Protein AF-A0A538IUD6-F1 (afdb_monomer)

Foldseek 3Di:
DDDDDDDPPDVPPPPCCVDPVVVCCCCCCVQLVVLLVVLVVVLVVCVVVVVDDPVCSVVSSCVSSLVSVLCCLQVVLVVVCVVPDPDDPDDVVVVVVLVCLLVVLLVVLLCCLQELPVPLVVSVVSLLVQCQPVQSNRNNSSLNSNLVSLVVCCVVCHRVRVPDDPVVSVVVSSVSSVVSSVCSVVSSVVNVVVVVVVVVVVVVVVVVVVVVVVLVVVLVVLLVVLCVQLVVCVVVVNNVRNVVSVVVNVVVNVVSVLVVPVVPDDPDPDDVPNPDDPDDDDDPPPDDDDDD

Mean predicted aligned error: 13.15 Å

Structure (mmCIF, N/CA/C/O backbone):
data_AF-A0A538IUD6-F1
#
_entry.id   AF-A0A538IUD6-F1
#
loop_
_atom_site.group_PDB
_atom_site.id
_atom_site.type_symbol
_atom_site.label_atom_id
_atom_site.label_alt_id
_atom_site.label_comp_id
_atom_site.label_asym_id
_atom_site.label_entity_id
_atom_site.label_seq_id
_atom_site.pdbx_PDB_ins_code
_atom_site.Cartn_x
_atom_site.Cartn_y
_atom_site.Cartn_z
_atom_site.occupancy
_atom_site.B_iso_or_equiv
_a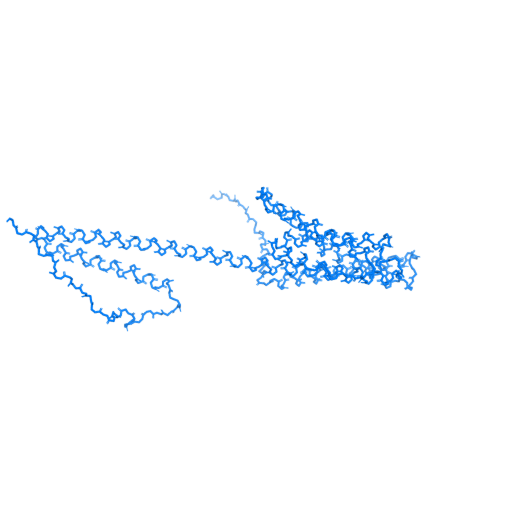tom_site.auth_seq_id
_atom_site.auth_comp_id
_atom_site.auth_asym_id
_atom_site.auth_atom_id
_atom_site.pdbx_PDB_model_num
ATOM 1 N N . MET A 1 1 ? 21.434 -11.711 50.146 1.00 39.66 1 MET A N 1
ATOM 2 C CA . MET A 1 1 ? 21.549 -12.764 49.111 1.00 39.66 1 MET A CA 1
ATOM 3 C C . MET A 1 1 ? 20.675 -12.310 47.949 1.00 39.66 1 MET A C 1
ATOM 5 O O . MET A 1 1 ? 19.471 -12.278 48.128 1.00 39.66 1 MET A O 1
ATOM 9 N N . ALA A 1 2 ? 21.188 -11.631 46.913 1.00 34.50 2 ALA A N 1
ATOM 10 C CA . ALA A 1 2 ? 22.027 -12.160 45.817 1.00 34.50 2 ALA A CA 1
ATOM 11 C C . ALA A 1 2 ? 21.378 -13.420 45.200 1.00 34.50 2 ALA A C 1
ATOM 13 O O . ALA A 1 2 ? 21.121 -14.355 45.945 1.00 34.50 2 ALA A O 1
ATOM 14 N N . ALA A 1 3 ? 21.069 -13.532 43.907 1.00 38.81 3 ALA A N 1
ATOM 15 C CA . ALA A 1 3 ? 21.605 -12.877 42.716 1.00 38.81 3 ALA A CA 1
ATOM 16 C C . ALA A 1 3 ? 20.537 -12.922 41.585 1.00 38.81 3 ALA A C 1
ATOM 18 O O . ALA A 1 3 ? 19.716 -13.831 41.560 1.00 38.81 3 ALA A O 1
ATOM 19 N N . VAL A 1 4 ? 20.377 -11.852 40.798 1.00 36.72 4 VAL A N 1
ATOM 20 C CA . VAL A 1 4 ? 20.938 -11.662 39.438 1.00 36.72 4 VAL A CA 1
ATOM 21 C C . VAL A 1 4 ? 20.194 -12.443 38.348 1.00 36.72 4 VAL A C 1
ATOM 23 O O . VAL A 1 4 ? 20.161 -13.666 38.327 1.00 36.72 4 VAL A O 1
ATOM 26 N N . GLY A 1 5 ? 19.665 -11.683 37.392 1.00 34.41 5 GLY A N 1
ATOM 27 C CA . GLY A 1 5 ? 19.079 -12.160 36.145 1.00 34.41 5 GLY A CA 1
ATOM 28 C C . GLY A 1 5 ? 18.961 -11.005 35.159 1.00 34.41 5 GLY A C 1
ATOM 29 O O . GLY A 1 5 ? 17.866 -10.624 34.764 1.00 34.41 5 GLY A O 1
ATOM 30 N N . ASP A 1 6 ? 20.117 -10.414 34.873 1.00 42.66 6 ASP A N 1
ATOM 31 C CA . ASP A 1 6 ? 20.408 -9.396 33.873 1.00 42.66 6 ASP A CA 1
ATOM 32 C C . ASP A 1 6 ? 19.543 -9.522 32.601 1.00 42.66 6 ASP A C 1
ATOM 34 O O . ASP A 1 6 ? 19.594 -10.516 31.872 1.00 42.66 6 ASP A O 1
ATOM 38 N N . ARG A 1 7 ? 18.746 -8.490 32.317 1.00 41.12 7 ARG A N 1
ATOM 39 C CA . ARG A 1 7 ? 18.303 -8.187 30.956 1.00 41.12 7 ARG A CA 1
ATOM 40 C C . ARG A 1 7 ? 18.780 -6.789 30.640 1.00 41.12 7 ARG A C 1
ATOM 42 O O . ARG A 1 7 ? 18.015 -5.831 30.725 1.00 41.12 7 ARG A O 1
ATOM 49 N N . ALA A 1 8 ? 20.066 -6.726 30.304 1.00 42.72 8 ALA A N 1
ATOM 50 C CA . ALA A 1 8 ? 20.685 -5.744 29.437 1.00 42.72 8 ALA A CA 1
ATOM 51 C C . ALA A 1 8 ? 19.627 -4.941 28.678 1.00 42.72 8 ALA A C 1
ATOM 53 O O . ALA A 1 8 ? 18.932 -5.463 27.796 1.00 42.72 8 ALA A O 1
ATOM 54 N N . GLY A 1 9 ? 19.507 -3.672 29.067 1.00 40.16 9 GLY A N 1
ATOM 55 C CA . GLY A 1 9 ? 18.797 -2.671 28.304 1.00 40.16 9 GLY A CA 1
ATOM 56 C C . GLY A 1 9 ? 19.383 -2.671 26.905 1.00 40.16 9 GLY A C 1
ATOM 57 O O . GLY A 1 9 ? 20.427 -2.076 26.648 1.00 40.16 9 GLY A O 1
ATOM 58 N N . ARG A 1 10 ? 18.703 -3.355 25.983 1.00 40.62 10 ARG A N 1
ATOM 59 C CA . ARG A 1 10 ? 18.773 -2.962 24.586 1.00 40.62 10 ARG A CA 1
ATOM 60 C C . ARG A 1 10 ? 18.424 -1.478 24.609 1.00 40.62 10 ARG A C 1
ATOM 62 O O . ARG A 1 10 ? 17.380 -1.158 25.183 1.00 40.62 10 ARG A O 1
ATOM 69 N N . PRO A 1 11 ? 19.238 -0.573 24.043 1.00 31.61 11 PRO A N 1
ATOM 70 C CA . PRO A 1 11 ? 18.688 0.703 23.645 1.00 31.61 11 PRO A CA 1
ATOM 71 C C . PRO A 1 11 ? 17.566 0.331 22.681 1.00 31.61 11 PRO A C 1
ATOM 73 O O . PRO A 1 11 ? 17.808 -0.080 21.544 1.00 31.61 11 PRO A O 1
ATOM 76 N N . ALA A 1 12 ? 16.333 0.328 23.188 1.00 41.44 12 ALA A N 1
ATOM 77 C CA . ALA A 1 12 ? 15.161 0.377 22.360 1.00 41.44 12 ALA A CA 1
ATOM 78 C C . ALA A 1 12 ? 15.362 1.686 21.621 1.00 41.44 12 ALA A C 1
ATOM 80 O O . ALA A 1 12 ? 15.202 2.769 22.178 1.00 41.44 12 ALA A O 1
ATOM 81 N N . PHE A 1 13 ? 15.884 1.577 20.404 1.00 33.56 13 PHE A N 1
ATOM 82 C CA . PHE A 1 13 ? 15.864 2.654 19.449 1.00 33.56 13 PHE A CA 1
ATOM 83 C C . PHE A 1 13 ? 14.377 2.827 19.149 1.00 33.56 13 PHE A C 1
ATOM 85 O O . PHE A 1 13 ? 13.837 2.258 18.202 1.00 33.56 13 PHE A O 1
ATOM 92 N N . GLU A 1 14 ? 13.687 3.503 20.068 1.00 34.19 14 GLU A N 1
ATOM 93 C CA . GLU A 1 14 ? 12.359 4.044 19.889 1.00 34.19 14 GLU A CA 1
ATOM 94 C C . GLU A 1 14 ? 12.541 5.137 18.850 1.00 34.19 14 GLU A C 1
ATOM 96 O O . GLU A 1 14 ? 12.613 6.329 19.148 1.00 34.19 14 GLU A O 1
ATOM 101 N N . ILE A 1 15 ? 12.668 4.714 17.591 1.00 39.06 15 ILE A N 1
ATOM 102 C CA . ILE A 1 15 ? 12.326 5.588 16.492 1.00 39.06 15 ILE A CA 1
ATOM 103 C C . ILE A 1 15 ? 10.832 5.785 16.660 1.00 39.06 15 ILE A C 1
ATOM 105 O O . ILE A 1 15 ? 10.018 4.992 16.182 1.00 39.06 15 ILE A O 1
ATOM 109 N N . ARG A 1 16 ? 10.480 6.828 17.405 1.00 38.69 16 ARG A N 1
ATOM 110 C CA . ARG A 1 16 ? 9.188 7.481 17.320 1.00 38.69 16 ARG A CA 1
ATOM 111 C C . ARG A 1 16 ? 9.071 8.013 15.897 1.00 38.69 16 ARG A C 1
ATOM 113 O O . ARG A 1 16 ? 9.318 9.181 15.614 1.00 38.69 16 ARG A O 1
ATOM 120 N N . LEU A 1 17 ? 8.775 7.091 14.980 1.00 41.34 17 LEU A N 1
ATOM 121 C CA . LEU A 1 17 ? 8.349 7.307 13.603 1.00 41.34 17 LEU A CA 1
ATOM 122 C C . LEU A 1 17 ? 6.936 7.899 13.644 1.00 41.34 17 LEU A C 1
ATOM 124 O O . LEU A 1 17 ? 6.024 7.395 12.996 1.00 41.34 17 LEU A O 1
ATOM 128 N N . ASP A 1 18 ? 6.745 8.962 14.426 1.00 44.34 18 ASP A N 1
ATOM 129 C CA . ASP A 1 18 ? 5.440 9.582 14.659 1.00 44.34 18 ASP A CA 1
ATOM 130 C C . ASP A 1 18 ? 4.929 10.260 13.372 1.00 44.34 18 ASP A C 1
ATOM 132 O O . ASP A 1 18 ? 3.800 10.742 13.310 1.00 44.34 18 ASP A O 1
ATOM 136 N N . ARG A 1 19 ? 5.739 10.275 12.303 1.00 55.16 19 ARG A N 1
ATOM 137 C CA . ARG A 1 19 ? 5.332 10.657 10.956 1.00 55.16 19 ARG A CA 1
ATOM 138 C C . ARG A 1 19 ? 5.933 9.711 9.926 1.00 55.16 19 ARG A C 1
ATOM 140 O O . ARG A 1 19 ? 7.150 9.613 9.786 1.00 55.16 19 ARG A O 1
ATOM 147 N N . LEU A 1 20 ? 5.064 9.125 9.102 1.00 54.50 20 LEU A N 1
ATOM 148 C CA . LEU A 1 20 ? 5.389 8.456 7.835 1.00 54.50 20 LEU A CA 1
ATOM 149 C C . LEU A 1 20 ? 6.439 9.238 7.013 1.00 54.50 20 LEU A C 1
ATOM 151 O O . LEU A 1 20 ? 7.287 8.648 6.352 1.00 54.50 20 LEU A O 1
ATOM 155 N N . ARG A 1 21 ? 6.430 10.573 7.123 1.00 55.22 21 ARG A N 1
ATOM 156 C CA . ARG A 1 21 ? 7.396 11.495 6.515 1.00 55.22 21 ARG A CA 1
ATOM 157 C C . ARG A 1 21 ? 8.847 11.265 6.942 1.00 55.22 21 ARG A C 1
ATOM 159 O O . ARG A 1 21 ? 9.709 11.363 6.079 1.00 55.22 21 ARG A O 1
ATOM 166 N N . ASP A 1 22 ? 9.124 10.947 8.203 1.00 55.25 22 ASP A N 1
ATOM 167 C CA . ASP A 1 22 ? 10.498 10.757 8.692 1.00 55.25 22 ASP A CA 1
ATOM 168 C C . ASP A 1 22 ? 11.019 9.364 8.326 1.00 55.25 22 ASP A C 1
ATOM 170 O O . ASP A 1 22 ? 12.181 9.214 7.956 1.00 55.25 22 ASP A O 1
ATOM 174 N N . ALA A 1 23 ? 10.133 8.360 8.305 1.00 57.38 23 ALA A N 1
ATOM 175 C CA . ALA A 1 23 ? 10.433 7.037 7.754 1.00 57.38 23 ALA A CA 1
ATOM 176 C C . ALA A 1 23 ? 10.782 7.128 6.260 1.00 57.38 23 ALA A C 1
ATOM 178 O O . ALA A 1 23 ? 11.784 6.579 5.805 1.00 57.38 23 ALA A O 1
ATOM 179 N N . ILE A 1 24 ? 9.962 7.864 5.504 1.00 59.88 24 ILE A N 1
ATOM 180 C CA . ILE A 1 24 ? 10.183 8.136 4.085 1.00 59.88 24 ILE A CA 1
ATOM 181 C C . ILE A 1 24 ? 11.460 8.958 3.909 1.00 59.88 24 ILE A C 1
ATOM 183 O O . ILE A 1 24 ? 12.283 8.597 3.084 1.00 59.88 24 ILE A O 1
ATOM 187 N N . ALA A 1 25 ? 11.691 10.011 4.692 1.00 60.47 25 ALA A N 1
ATOM 188 C CA . ALA A 1 25 ? 12.904 10.813 4.583 1.00 60.47 25 ALA A CA 1
ATOM 189 C C . ALA A 1 25 ? 14.157 9.974 4.856 1.00 60.47 25 ALA A C 1
ATOM 191 O O . ALA A 1 25 ? 15.101 10.047 4.084 1.00 60.47 25 ALA A O 1
ATOM 192 N N . LEU A 1 26 ? 14.161 9.124 5.883 1.00 61.81 26 LEU A N 1
ATOM 193 C CA . LEU A 1 26 ? 15.322 8.302 6.222 1.00 61.81 26 LEU A CA 1
ATOM 194 C C . LEU A 1 26 ? 15.595 7.218 5.167 1.00 61.81 26 LEU A C 1
ATOM 196 O O . LEU A 1 26 ? 16.746 7.003 4.792 1.00 61.81 26 LEU A O 1
ATOM 200 N N . VAL A 1 27 ? 14.546 6.572 4.647 1.00 64.75 27 VAL A N 1
ATOM 201 C CA . VAL A 1 27 ? 14.677 5.563 3.585 1.00 64.75 27 VAL A CA 1
ATOM 202 C C . VAL A 1 27 ? 15.060 6.216 2.262 1.00 64.75 27 VAL A C 1
ATOM 204 O O . VAL A 1 27 ? 15.992 5.758 1.616 1.00 64.75 27 VAL A O 1
ATOM 207 N N . PHE A 1 28 ? 14.405 7.303 1.858 1.00 67.00 28 PHE A N 1
ATOM 208 C CA . PHE A 1 28 ? 14.706 7.961 0.590 1.00 67.00 28 PHE A CA 1
ATOM 209 C C . PHE A 1 28 ? 16.039 8.721 0.646 1.00 67.00 28 PHE A C 1
ATOM 211 O O . PHE A 1 28 ? 16.871 8.49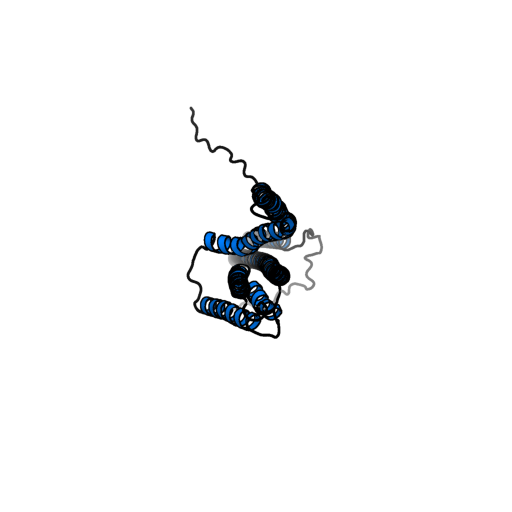0 -0.217 1.00 67.00 28 PHE A O 1
ATOM 218 N N . LEU A 1 29 ? 16.333 9.555 1.649 1.00 66.88 29 LEU A N 1
ATOM 219 C CA . LEU A 1 29 ? 17.639 10.237 1.724 1.00 66.88 29 LEU A CA 1
ATOM 220 C C . LEU A 1 29 ? 18.787 9.269 2.021 1.00 66.88 29 LEU A C 1
ATOM 222 O O . LEU A 1 29 ? 19.841 9.375 1.397 1.00 66.88 29 LEU A O 1
ATOM 226 N N . GLY A 1 30 ? 18.593 8.319 2.939 1.00 68.69 30 GLY A N 1
ATOM 227 C CA . GLY A 1 30 ? 19.627 7.352 3.303 1.00 68.69 30 GLY A CA 1
ATOM 228 C C . GLY A 1 30 ? 19.920 6.363 2.177 1.00 68.69 30 GLY A C 1
ATOM 229 O O . GLY A 1 30 ? 21.079 6.185 1.806 1.00 68.69 30 GLY A O 1
ATOM 230 N N . ALA A 1 31 ? 18.885 5.756 1.587 1.00 70.81 31 ALA A N 1
ATOM 231 C CA . ALA A 1 31 ? 19.075 4.771 0.527 1.00 70.81 31 ALA A CA 1
ATOM 232 C C . ALA A 1 31 ? 19.465 5.433 -0.802 1.00 70.81 31 ALA A C 1
ATOM 234 O O . ALA A 1 31 ? 20.436 4.992 -1.411 1.00 70.81 31 ALA A O 1
ATOM 235 N N . LEU A 1 32 ? 18.805 6.522 -1.233 1.00 77.00 32 LEU A N 1
ATOM 236 C CA . LEU A 1 32 ? 19.199 7.211 -2.474 1.00 77.00 32 LEU A CA 1
ATOM 237 C C . LEU A 1 32 ? 20.600 7.821 -2.353 1.00 77.00 32 LEU A C 1
ATOM 239 O O . LEU A 1 32 ? 21.371 7.753 -3.310 1.00 77.00 32 LEU A O 1
ATOM 243 N N . GLY A 1 33 ? 20.951 8.367 -1.183 1.00 78.19 33 GLY A N 1
ATOM 244 C CA . GLY A 1 33 ? 22.290 8.889 -0.908 1.00 78.19 33 GLY A CA 1
ATOM 245 C C . GLY A 1 33 ? 23.361 7.797 -0.958 1.00 78.19 33 GLY A C 1
ATOM 246 O O . GLY A 1 33 ? 24.373 7.958 -1.639 1.00 78.19 33 GLY A O 1
ATOM 247 N N . ALA A 1 34 ? 23.117 6.647 -0.321 1.00 79.38 34 ALA A N 1
ATOM 248 C CA . ALA A 1 34 ? 24.023 5.500 -0.394 1.00 79.38 34 ALA A CA 1
ATOM 249 C C . ALA A 1 34 ? 24.188 4.976 -1.833 1.00 79.38 34 ALA A C 1
ATOM 251 O O . ALA A 1 34 ? 25.302 4.660 -2.251 1.00 79.38 34 ALA A O 1
ATOM 252 N N . MET A 1 35 ? 23.110 4.949 -2.622 1.00 84.69 35 MET A N 1
ATOM 253 C CA . MET A 1 35 ? 23.156 4.551 -4.035 1.00 84.69 35 MET A CA 1
ATOM 254 C C . MET A 1 35 ? 23.910 5.558 -4.901 1.00 84.69 35 MET A C 1
ATOM 256 O O . MET A 1 35 ? 24.631 5.154 -5.808 1.00 84.69 35 MET A O 1
ATOM 260 N N . MET A 1 36 ? 23.802 6.864 -4.627 1.00 84.69 36 MET A N 1
ATOM 261 C CA . MET A 1 36 ? 24.617 7.873 -5.316 1.00 84.69 36 MET A CA 1
ATOM 262 C C . MET A 1 36 ? 26.107 7.628 -5.083 1.00 84.69 36 MET A C 1
ATOM 264 O O . MET A 1 36 ? 26.899 7.716 -6.023 1.00 84.69 36 MET A O 1
ATOM 268 N N . ILE A 1 37 ? 26.487 7.294 -3.848 1.00 85.31 37 ILE A N 1
ATOM 269 C CA . ILE A 1 37 ? 27.871 6.955 -3.501 1.00 85.31 37 ILE A CA 1
ATOM 270 C C . ILE A 1 37 ? 28.292 5.671 -4.229 1.00 85.31 37 ILE A C 1
ATOM 272 O O . ILE A 1 37 ? 29.318 5.677 -4.909 1.00 85.31 37 ILE A O 1
ATOM 276 N N . SER A 1 38 ? 27.479 4.610 -4.167 1.00 86.88 38 SER A N 1
ATOM 277 C CA . SER A 1 38 ? 27.730 3.329 -4.848 1.00 86.88 38 SER A CA 1
ATOM 278 C C . SER A 1 38 ? 27.939 3.503 -6.356 1.00 86.88 38 SER A C 1
ATOM 280 O O . SER A 1 38 ? 28.973 3.104 -6.895 1.00 86.88 38 SER A O 1
ATOM 282 N N . ALA A 1 39 ? 27.008 4.180 -7.035 1.00 87.88 39 ALA A N 1
ATOM 283 C CA . ALA A 1 39 ? 27.074 4.424 -8.473 1.00 87.88 39 ALA A CA 1
ATOM 284 C C . ALA A 1 39 ? 28.283 5.289 -8.861 1.00 87.88 39 ALA A C 1
ATOM 286 O O . ALA A 1 39 ? 28.912 5.046 -9.895 1.00 87.88 39 ALA A O 1
ATOM 287 N N . SER A 1 40 ? 28.645 6.270 -8.025 1.00 88.31 40 SER A N 1
ATOM 288 C CA . SER A 1 40 ? 29.830 7.110 -8.240 1.00 88.31 40 SER A CA 1
ATOM 289 C C . SER A 1 40 ? 31.111 6.296 -8.135 1.00 88.31 40 SER A C 1
ATOM 291 O O . SER A 1 40 ? 31.946 6.375 -9.034 1.00 88.31 40 SER A O 1
ATOM 293 N N . ILE A 1 41 ? 31.242 5.466 -7.096 1.00 90.56 41 ILE A N 1
ATOM 294 C CA . ILE A 1 41 ? 32.395 4.576 -6.921 1.00 90.56 41 ILE A CA 1
ATOM 295 C C . ILE A 1 41 ? 32.473 3.591 -8.092 1.00 90.56 41 ILE A C 1
ATOM 297 O O . ILE A 1 41 ? 33.489 3.559 -8.779 1.00 90.56 41 ILE A O 1
ATOM 301 N N . GLY A 1 42 ? 31.392 2.861 -8.384 1.00 85.94 42 GLY A N 1
ATOM 302 C CA . GLY A 1 42 ? 31.366 1.850 -9.446 1.00 85.94 42 GLY A CA 1
ATOM 303 C C . GLY A 1 42 ? 31.708 2.417 -10.825 1.00 85.94 42 GLY A C 1
ATOM 304 O O . GLY A 1 42 ? 32.558 1.872 -11.533 1.00 85.94 42 GLY A O 1
ATOM 305 N N . THR A 1 43 ? 31.121 3.561 -11.188 1.00 89.00 43 THR A N 1
ATOM 306 C CA . THR A 1 43 ? 31.395 4.198 -12.487 1.00 89.00 43 THR A CA 1
ATOM 307 C C . THR A 1 43 ? 32.808 4.777 -12.552 1.00 89.00 43 THR A C 1
ATOM 309 O O . THR A 1 43 ? 33.482 4.628 -13.572 1.00 89.00 43 THR A O 1
ATOM 312 N N . THR A 1 44 ? 33.299 5.380 -11.462 1.00 90.31 44 THR A N 1
ATOM 313 C CA . THR A 1 44 ? 34.685 5.880 -11.379 1.00 90.31 44 THR A CA 1
ATOM 314 C C . THR A 1 44 ? 35.688 4.743 -11.508 1.00 90.31 44 THR A C 1
ATOM 316 O O . THR A 1 44 ? 36.649 4.872 -12.262 1.00 90.31 44 THR A O 1
ATOM 319 N N . THR A 1 45 ? 35.455 3.605 -10.851 1.00 91.25 45 THR A N 1
ATOM 320 C CA . THR A 1 45 ? 36.314 2.422 -10.975 1.00 91.25 45 THR A CA 1
ATOM 321 C C . THR A 1 45 ? 36.358 1.910 -12.414 1.00 91.25 45 THR A C 1
ATOM 323 O O . THR A 1 45 ? 37.448 1.668 -12.929 1.00 91.25 45 THR A O 1
ATOM 326 N N . LEU A 1 46 ? 35.211 1.803 -13.098 1.00 88.38 46 LEU A N 1
ATOM 327 C CA . LEU A 1 46 ? 35.173 1.391 -14.509 1.00 88.38 46 LEU A CA 1
ATOM 328 C C . LEU A 1 46 ? 35.905 2.381 -15.427 1.00 88.38 46 LEU A C 1
ATOM 330 O O . LEU A 1 46 ? 36.542 1.968 -16.398 1.00 88.38 46 LEU A O 1
ATOM 334 N N . TRP A 1 47 ? 35.810 3.678 -15.137 1.00 91.88 47 TRP A N 1
ATOM 335 C CA . TRP A 1 47 ? 36.494 4.714 -15.907 1.00 91.88 47 TRP A CA 1
ATOM 336 C C . TRP A 1 47 ? 38.010 4.676 -15.702 1.00 91.88 47 TRP A C 1
ATOM 338 O O . TRP A 1 47 ? 38.753 4.660 -16.682 1.00 91.88 47 TRP A O 1
ATOM 348 N N . LEU A 1 48 ? 38.469 4.574 -14.451 1.00 92.19 48 LEU A N 1
ATOM 349 C CA . LEU A 1 48 ? 39.892 4.454 -14.112 1.00 92.19 48 LEU A CA 1
ATOM 350 C C . LEU A 1 48 ? 40.512 3.158 -14.650 1.00 92.19 48 LEU A C 1
ATOM 352 O O . LEU A 1 48 ? 41.667 3.158 -15.061 1.00 92.19 48 LEU A O 1
ATOM 356 N N . ALA A 1 49 ? 39.740 2.070 -14.705 1.00 91.31 49 ALA A N 1
ATOM 357 C CA . ALA A 1 49 ? 40.156 0.806 -15.312 1.00 91.31 49 ALA A CA 1
ATOM 358 C C . ALA A 1 49 ? 40.193 0.844 -16.855 1.00 91.31 49 ALA A C 1
ATOM 360 O O . ALA A 1 49 ? 40.528 -0.158 -17.485 1.00 91.31 49 ALA A O 1
ATOM 361 N N . GLY A 1 50 ? 39.809 1.962 -17.484 1.00 88.31 50 GLY A N 1
ATOM 362 C CA . GLY A 1 50 ? 39.755 2.106 -18.941 1.00 88.31 50 GLY A CA 1
ATOM 363 C C . GLY A 1 50 ? 38.629 1.314 -19.618 1.00 88.31 50 GLY A C 1
ATOM 364 O O . GLY A 1 50 ? 38.575 1.262 -20.845 1.00 88.31 50 GLY A O 1
ATOM 365 N N . ALA A 1 51 ? 37.713 0.718 -18.847 1.00 87.62 51 ALA A N 1
ATOM 366 C CA . ALA A 1 51 ? 36.612 -0.094 -19.366 1.00 87.62 51 ALA A CA 1
ATOM 367 C C . ALA A 1 51 ? 35.505 0.753 -20.020 1.00 87.62 51 ALA A C 1
ATOM 369 O O . ALA A 1 51 ? 34.790 0.269 -20.898 1.00 87.62 51 ALA A O 1
ATOM 370 N N . ILE A 1 52 ? 35.365 2.023 -19.617 1.00 87.12 52 ILE A N 1
ATOM 371 C CA . ILE A 1 52 ? 34.423 2.981 -20.212 1.00 87.12 52 ILE A CA 1
ATOM 372 C C . ILE A 1 52 ? 35.132 4.270 -20.625 1.00 87.12 52 ILE A C 1
ATOM 374 O O . ILE A 1 52 ? 36.016 4.775 -19.936 1.00 87.12 52 ILE A O 1
ATOM 378 N N . LYS A 1 53 ? 34.708 4.850 -21.752 1.00 86.81 53 LYS A N 1
ATOM 379 C CA . LYS A 1 53 ? 35.210 6.153 -22.209 1.00 86.81 53 LYS A CA 1
ATOM 380 C C . LYS A 1 53 ? 34.590 7.269 -21.365 1.00 86.81 53 LYS A C 1
ATOM 382 O O . LYS A 1 53 ? 33.423 7.176 -20.983 1.00 86.81 53 LYS A O 1
ATOM 387 N N . GLY A 1 54 ? 35.318 8.369 -21.153 1.00 81.69 54 GLY A N 1
ATOM 388 C CA . GLY A 1 54 ? 34.811 9.522 -20.389 1.00 81.69 54 GLY A CA 1
ATOM 389 C C . GLY A 1 54 ? 33.481 10.079 -20.926 1.00 81.69 54 GLY A C 1
ATOM 390 O O . GLY A 1 54 ? 32.604 10.439 -20.154 1.00 81.69 54 GLY A O 1
ATOM 391 N N . GLN A 1 55 ? 33.269 10.029 -22.246 1.00 81.38 55 GLN A N 1
ATOM 392 C CA . GLN A 1 55 ? 32.014 10.452 -22.891 1.00 81.38 55 GLN A CA 1
ATOM 393 C C . GLN A 1 55 ? 30.794 9.603 -22.483 1.00 81.38 55 GLN A C 1
ATOM 395 O O . GLN A 1 55 ? 29.669 10.088 -22.506 1.00 81.38 55 GLN A O 1
ATOM 400 N N . SER A 1 56 ? 31.006 8.343 -22.091 1.00 80.38 56 SER A N 1
ATOM 401 C CA . SER A 1 56 ? 29.953 7.439 -21.605 1.00 80.38 56 SER A CA 1
ATOM 402 C C . SER A 1 56 ? 29.793 7.447 -20.083 1.00 80.38 56 SER A C 1
ATOM 404 O O . SER A 1 56 ? 28.905 6.767 -19.577 1.00 80.38 56 SER A O 1
ATOM 406 N N . TYR A 1 57 ? 30.617 8.209 -19.354 1.00 85.00 57 TYR A N 1
ATOM 407 C CA . TYR A 1 57 ? 30.632 8.214 -17.891 1.00 85.00 57 TYR A CA 1
ATOM 408 C C . TYR A 1 57 ? 29.269 8.586 -17.301 1.00 85.00 57 TYR A C 1
ATOM 410 O O . TYR A 1 57 ? 28.713 7.833 -16.510 1.00 85.00 57 TYR A O 1
ATOM 418 N N . ALA A 1 58 ? 28.697 9.713 -17.734 1.00 83.62 58 ALA A N 1
ATOM 419 C CA . ALA A 1 58 ? 27.414 10.189 -17.221 1.00 83.62 58 ALA A CA 1
ATOM 420 C C . ALA A 1 58 ? 26.279 9.194 -17.507 1.00 83.62 58 ALA A C 1
ATOM 422 O O . ALA A 1 58 ? 25.485 8.891 -16.622 1.00 83.62 58 ALA A O 1
ATOM 423 N N . ALA A 1 59 ? 26.247 8.625 -18.717 1.00 80.56 59 ALA A N 1
ATOM 424 C CA . ALA A 1 59 ? 25.264 7.613 -19.079 1.00 80.56 59 ALA A CA 1
ATOM 425 C C . ALA A 1 59 ? 25.410 6.355 -18.209 1.00 80.56 59 ALA A C 1
ATOM 427 O O . ALA A 1 59 ? 24.418 5.889 -17.655 1.00 80.56 59 ALA A O 1
ATOM 428 N N . ALA A 1 60 ? 26.633 5.840 -18.039 1.00 82.69 60 ALA A N 1
ATOM 429 C CA . ALA A 1 60 ? 26.918 4.675 -17.202 1.00 82.69 60 ALA A CA 1
ATOM 430 C C . ALA A 1 60 ? 26.534 4.915 -15.733 1.00 82.69 60 ALA A C 1
ATOM 432 O O . ALA A 1 60 ? 25.852 4.081 -15.139 1.00 82.69 60 ALA A O 1
ATOM 433 N N . TRP A 1 61 ? 26.877 6.081 -15.185 1.00 87.94 61 TRP A N 1
ATOM 434 C CA . TRP A 1 61 ? 26.505 6.475 -13.828 1.00 87.94 61 TRP A CA 1
ATOM 435 C C . TRP A 1 61 ? 24.987 6.519 -13.639 1.00 87.94 61 TRP A C 1
ATOM 437 O O . TRP A 1 61 ? 24.464 5.935 -12.689 1.00 87.94 61 TRP A O 1
ATOM 447 N N . SER A 1 62 ? 24.258 7.132 -14.579 1.00 81.94 62 SER A N 1
ATOM 448 C CA . SER A 1 62 ? 22.794 7.183 -14.535 1.00 81.94 62 SER A CA 1
ATOM 449 C C . SER A 1 62 ? 22.156 5.798 -14.654 1.00 81.94 62 SER A C 1
ATOM 451 O O . SER A 1 62 ? 21.158 5.542 -13.978 1.00 81.94 62 SER A O 1
ATOM 453 N N . VAL A 1 63 ? 22.717 4.894 -15.470 1.00 81.38 63 VAL A N 1
ATOM 454 C CA . VAL A 1 63 ? 22.255 3.496 -15.569 1.00 81.38 63 VAL A CA 1
ATOM 455 C C . VAL A 1 63 ? 22.341 2.812 -14.209 1.00 81.38 63 VAL A C 1
ATOM 457 O O . VAL A 1 63 ? 21.355 2.229 -13.761 1.00 81.38 63 VAL A O 1
ATOM 460 N N . TRP A 1 64 ? 23.512 2.889 -13.574 1.00 85.12 64 TRP A N 1
ATOM 461 C CA . TRP A 1 64 ? 23.801 2.203 -12.317 1.00 85.12 64 TRP A CA 1
ATOM 462 C C . TRP A 1 64 ? 22.951 2.758 -11.183 1.00 85.12 64 TRP A C 1
ATOM 464 O O . TRP A 1 64 ? 22.218 2.007 -10.545 1.00 85.12 64 TRP A O 1
ATOM 474 N N . TRP A 1 65 ? 22.958 4.081 -11.010 1.00 87.19 65 TRP A N 1
ATOM 475 C CA . TRP A 1 65 ? 22.169 4.727 -9.969 1.00 87.19 65 TRP A CA 1
ATOM 476 C C . TRP A 1 65 ? 20.680 4.407 -10.114 1.00 87.19 65 TRP A C 1
ATOM 478 O O . TRP A 1 65 ? 20.041 3.959 -9.166 1.00 87.19 65 TRP A O 1
ATOM 488 N N . THR A 1 66 ? 20.120 4.566 -11.315 1.00 81.44 66 THR A N 1
ATOM 489 C CA . THR A 1 66 ? 18.684 4.331 -11.506 1.00 81.44 66 THR A CA 1
ATOM 490 C C . THR A 1 66 ? 18.328 2.849 -11.366 1.00 81.44 66 THR A C 1
ATOM 492 O O . THR A 1 66 ? 17.243 2.529 -10.887 1.00 81.44 66 THR A O 1
ATOM 495 N N . GLY A 1 67 ? 19.231 1.938 -11.740 1.00 81.75 67 GLY A N 1
ATOM 496 C CA . GLY A 1 67 ? 19.078 0.504 -11.490 1.00 81.75 67 GLY A CA 1
ATOM 497 C C . GLY A 1 67 ? 18.935 0.187 -10.002 1.00 81.75 67 GLY A C 1
ATOM 498 O O . GLY A 1 67 ? 17.983 -0.496 -9.622 1.00 81.75 67 GLY A O 1
ATOM 499 N N . ASP A 1 68 ? 19.808 0.748 -9.163 1.00 84.25 68 ASP A N 1
ATOM 500 C CA . ASP A 1 68 ? 19.761 0.556 -7.709 1.00 84.25 68 ASP A CA 1
ATOM 501 C C . ASP A 1 68 ? 18.464 1.120 -7.104 1.00 84.25 68 ASP A C 1
ATOM 503 O O . ASP A 1 68 ? 17.786 0.448 -6.317 1.00 84.25 68 ASP A O 1
ATOM 507 N N . VAL A 1 69 ? 18.069 2.326 -7.530 1.00 83.62 69 VAL A N 1
ATOM 508 C CA . VAL A 1 69 ? 16.831 2.980 -7.076 1.00 83.62 69 VAL A CA 1
ATOM 509 C C . VAL A 1 69 ? 15.603 2.144 -7.428 1.00 83.62 69 VAL A C 1
ATOM 511 O O . VAL A 1 69 ? 14.769 1.877 -6.559 1.00 83.62 69 VAL A O 1
ATOM 514 N N . MET A 1 70 ? 15.489 1.696 -8.682 1.00 83.38 70 MET A N 1
ATOM 515 C CA . MET A 1 70 ? 14.367 0.853 -9.108 1.00 83.38 70 MET A CA 1
ATOM 516 C C . MET A 1 70 ? 14.393 -0.502 -8.403 1.00 83.38 70 MET A C 1
ATOM 518 O O . MET A 1 70 ? 13.339 -0.994 -8.008 1.00 83.38 70 MET A O 1
ATOM 522 N N . GLY A 1 71 ? 15.578 -1.075 -8.178 1.00 83.94 71 GLY A N 1
ATOM 523 C CA . GLY A 1 71 ? 15.750 -2.294 -7.394 1.00 83.94 71 GLY A CA 1
ATOM 524 C C . GLY A 1 71 ? 15.107 -2.170 -6.014 1.00 83.94 71 GLY A C 1
ATOM 525 O O . GLY A 1 71 ? 14.264 -2.982 -5.633 1.00 83.94 71 GLY A O 1
ATOM 526 N N . VAL A 1 72 ? 15.418 -1.100 -5.284 1.00 84.50 72 VAL A N 1
ATOM 527 C CA . VAL A 1 72 ? 14.838 -0.892 -3.954 1.00 84.50 72 VAL A CA 1
ATOM 528 C C . VAL A 1 72 ? 13.347 -0.572 -4.021 1.00 84.50 72 VAL A C 1
ATOM 530 O O . VAL A 1 72 ? 12.583 -1.186 -3.276 1.00 84.50 72 VAL A O 1
ATOM 533 N N . LEU A 1 73 ? 12.908 0.327 -4.904 1.00 82.75 73 LEU A N 1
ATOM 534 C CA . LEU A 1 73 ? 11.501 0.742 -4.967 1.00 82.75 73 LEU A CA 1
ATOM 535 C C . LEU A 1 73 ? 10.556 -0.377 -5.423 1.00 82.75 73 LEU A C 1
ATOM 537 O O . LEU A 1 73 ? 9.417 -0.433 -4.965 1.00 82.75 73 LEU A O 1
ATOM 541 N N . VAL A 1 74 ? 11.017 -1.269 -6.299 1.00 87.19 74 VAL A N 1
ATOM 542 C CA . VAL A 1 74 ? 10.201 -2.360 -6.846 1.00 87.19 74 VAL A CA 1
ATOM 543 C C . VAL A 1 74 ? 10.268 -3.599 -5.957 1.00 87.19 74 VAL A C 1
ATOM 545 O O . VAL A 1 74 ? 9.232 -4.168 -5.609 1.00 87.19 74 VAL A O 1
ATOM 548 N N . PHE A 1 75 ? 11.471 -4.028 -5.565 1.00 87.12 75 PHE A N 1
ATOM 549 C CA . PHE A 1 75 ? 11.635 -5.309 -4.877 1.00 87.12 75 PHE A CA 1
ATOM 550 C C . PHE A 1 75 ? 11.442 -5.207 -3.367 1.00 87.12 75 PHE A C 1
ATOM 552 O O . PHE A 1 75 ? 10.893 -6.137 -2.779 1.00 87.12 75 PHE A O 1
ATOM 559 N N . SER A 1 76 ? 11.832 -4.105 -2.718 1.00 84.56 76 SER A N 1
ATOM 560 C CA . SER A 1 76 ? 11.719 -3.991 -1.253 1.00 84.56 76 SER A CA 1
ATOM 561 C C . SER A 1 76 ? 10.288 -4.126 -0.728 1.00 84.56 76 SER A C 1
ATOM 563 O O . SER A 1 76 ? 10.096 -4.921 0.193 1.00 84.56 76 SER A O 1
ATOM 565 N N . PRO A 1 77 ? 9.263 -3.422 -1.261 1.00 83.19 77 PRO A N 1
ATOM 566 C CA . PRO A 1 77 ? 7.905 -3.568 -0.734 1.00 83.19 77 PRO A CA 1
ATOM 567 C C . PRO A 1 77 ? 7.366 -4.990 -0.936 1.00 83.19 77 PRO A C 1
ATOM 569 O O . PRO A 1 77 ? 6.719 -5.532 -0.041 1.00 83.19 77 PRO A O 1
ATOM 572 N N . PHE A 1 78 ? 7.696 -5.632 -2.061 1.00 86.81 78 PHE A N 1
ATOM 573 C CA . PHE A 1 78 ? 7.312 -7.017 -2.331 1.00 86.81 78 PHE A CA 1
ATOM 574 C C . PHE A 1 78 ? 8.026 -8.008 -1.401 1.00 86.81 78 PHE A C 1
ATOM 576 O O . PHE A 1 78 ? 7.396 -8.894 -0.829 1.00 86.81 78 PHE A O 1
ATOM 583 N N . LEU A 1 79 ? 9.332 -7.844 -1.191 1.00 85.81 79 LEU A N 1
ATOM 584 C CA . LEU A 1 79 ? 10.103 -8.719 -0.315 1.00 85.81 79 LEU A CA 1
ATOM 585 C C . LEU A 1 79 ? 9.659 -8.570 1.143 1.00 85.81 79 LEU A C 1
ATOM 587 O O . LEU A 1 79 ? 9.459 -9.568 1.827 1.00 85.81 79 LEU A O 1
ATOM 591 N N . LEU A 1 80 ? 9.437 -7.339 1.612 1.00 83.00 80 LEU A N 1
ATOM 592 C CA . LEU A 1 80 ? 8.902 -7.085 2.950 1.00 83.00 80 LEU A CA 1
ATOM 593 C C . LEU A 1 80 ? 7.513 -7.697 3.135 1.00 83.00 80 LEU A C 1
ATOM 595 O O . LEU A 1 80 ? 7.231 -8.226 4.211 1.00 83.00 80 LEU A O 1
ATOM 599 N N . LEU A 1 81 ? 6.667 -7.655 2.101 1.00 85.00 81 LEU A N 1
ATOM 600 C CA . LEU A 1 81 ? 5.375 -8.334 2.102 1.00 85.00 81 LEU A CA 1
ATOM 601 C C . LEU A 1 81 ? 5.557 -9.845 2.285 1.00 85.00 81 LEU A C 1
ATOM 603 O O . LEU A 1 81 ? 4.956 -10.406 3.194 1.00 85.00 81 LEU A O 1
ATOM 607 N N . VAL A 1 82 ? 6.409 -10.488 1.481 1.00 85.69 82 VAL A N 1
ATOM 608 C CA . VAL A 1 82 ? 6.662 -11.939 1.563 1.00 85.69 82 VAL A CA 1
ATOM 609 C C . VAL A 1 82 ? 7.269 -12.332 2.914 1.00 85.69 82 VAL A C 1
ATOM 611 O O . VAL A 1 82 ? 6.843 -13.315 3.512 1.00 85.69 82 VAL A O 1
ATOM 614 N N . LEU A 1 83 ? 8.218 -11.549 3.434 1.00 85.25 83 LEU A N 1
ATOM 615 C CA . LEU A 1 83 ? 8.884 -11.818 4.714 1.00 85.25 83 LEU A CA 1
ATOM 616 C C . LEU A 1 83 ? 7.958 -11.635 5.924 1.00 85.25 83 LEU A C 1
ATOM 618 O O . LEU A 1 83 ? 8.125 -12.312 6.937 1.00 85.25 83 LEU A O 1
ATOM 622 N N . ARG A 1 84 ? 6.998 -10.704 5.848 1.00 79.00 84 ARG A N 1
ATOM 623 C CA . ARG A 1 84 ? 6.025 -10.451 6.925 1.00 79.00 84 ARG A CA 1
ATOM 624 C C . ARG A 1 84 ? 4.730 -11.241 6.764 1.00 79.00 84 ARG A C 1
ATOM 626 O O . ARG A 1 84 ? 3.931 -11.267 7.701 1.00 79.00 84 ARG A O 1
ATOM 633 N N . ALA A 1 85 ? 4.509 -11.871 5.613 1.00 75.56 85 ALA A N 1
ATOM 634 C CA . ALA A 1 85 ? 3.313 -12.647 5.348 1.00 75.56 85 ALA A CA 1
ATOM 635 C C . ALA A 1 85 ? 3.227 -13.838 6.310 1.00 75.56 85 ALA A C 1
ATOM 637 O O . ALA A 1 85 ? 3.941 -14.832 6.205 1.00 75.56 85 ALA A O 1
ATOM 638 N N . ARG A 1 86 ? 2.288 -13.753 7.253 1.00 69.56 86 ARG A N 1
ATOM 639 C CA . ARG A 1 86 ? 1.762 -14.916 7.966 1.00 69.56 86 ARG A CA 1
ATOM 640 C C . ARG A 1 86 ? 0.698 -15.516 7.049 1.00 69.56 86 ARG A C 1
ATOM 642 O O . ARG A 1 86 ? -0.438 -15.050 7.055 1.00 69.56 86 ARG A O 1
ATOM 649 N N . PHE A 1 87 ? 1.085 -16.468 6.200 1.00 60.47 87 PHE A N 1
ATOM 650 C CA . PHE A 1 87 ? 0.180 -17.096 5.231 1.00 60.47 87 PHE A CA 1
ATOM 651 C C . PHE A 1 87 ? -0.933 -17.883 5.944 1.00 60.47 87 PHE A C 1
ATOM 653 O O . PHE A 1 87 ? -0.801 -19.072 6.215 1.00 60.47 87 PHE A O 1
ATOM 660 N N . GLY A 1 88 ? -2.041 -17.213 6.256 1.00 64.75 88 GLY A N 1
ATOM 661 C CA . GLY A 1 88 ? -3.340 -17.862 6.409 1.00 64.75 88 GLY A CA 1
ATOM 662 C C . GLY A 1 88 ? -3.963 -18.050 5.029 1.00 64.75 88 GLY A C 1
ATOM 663 O O . GLY A 1 88 ? -3.772 -17.203 4.158 1.00 64.75 88 GLY A O 1
ATOM 664 N N . LEU A 1 89 ? -4.690 -19.147 4.809 1.00 71.56 89 LEU A N 1
ATOM 665 C CA . LEU A 1 89 ? -5.407 -19.375 3.552 1.00 71.56 89 LEU A CA 1
ATOM 666 C C . LEU A 1 89 ? -6.511 -18.312 3.405 1.00 71.56 89 LEU A C 1
ATOM 668 O O . LEU A 1 89 ? -7.460 -18.320 4.195 1.00 71.56 89 LEU A O 1
ATOM 672 N N . PRO A 1 90 ? -6.410 -17.375 2.441 1.00 79.44 90 PRO A N 1
ATOM 673 C CA . PRO A 1 90 ? -7.471 -16.406 2.223 1.00 79.44 90 PRO A CA 1
ATOM 674 C C . PRO A 1 90 ? -8.711 -17.105 1.639 1.00 79.44 90 PRO A C 1
ATOM 676 O O . PRO A 1 90 ? -8.589 -18.153 0.999 1.00 79.44 90 PRO A O 1
ATOM 679 N N . PRO A 1 91 ? -9.910 -16.514 1.786 1.00 86.81 91 PRO A N 1
ATOM 680 C CA . PRO A 1 91 ? -11.100 -16.997 1.094 1.00 86.81 91 PRO A CA 1
ATOM 681 C C . PRO A 1 91 ? -10.855 -17.094 -0.417 1.00 86.81 91 PRO A C 1
ATOM 683 O O . PRO A 1 91 ? -10.286 -16.174 -1.012 1.00 86.81 91 PRO A O 1
ATOM 686 N N . ILE A 1 92 ? -11.330 -18.171 -1.053 1.00 88.50 92 ILE A N 1
ATOM 687 C CA . ILE A 1 92 ? -11.047 -18.456 -2.471 1.00 88.50 92 ILE A CA 1
ATOM 688 C C . ILE A 1 92 ? -11.487 -17.322 -3.408 1.00 88.50 92 ILE A C 1
ATOM 690 O O . ILE A 1 92 ? -10.812 -17.035 -4.390 1.00 88.50 92 ILE A O 1
ATOM 694 N N . ALA A 1 93 ? -12.558 -16.605 -3.056 1.00 88.75 93 ALA A N 1
ATOM 695 C CA . ALA A 1 93 ? -13.025 -15.438 -3.798 1.00 88.75 93 ALA A CA 1
ATOM 696 C C . ALA A 1 93 ? -11.970 -14.319 -3.856 1.00 88.75 93 ALA A C 1
ATOM 698 O O . ALA A 1 93 ? -11.729 -13.763 -4.924 1.00 88.75 93 ALA A O 1
ATOM 699 N N . LYS A 1 94 ? -11.282 -14.033 -2.738 1.00 86.81 94 LYS A N 1
ATOM 700 C CA . LYS A 1 94 ? -10.195 -13.039 -2.708 1.00 86.81 94 LYS A CA 1
ATOM 701 C C . LYS A 1 94 ? -8.973 -13.508 -3.494 1.00 86.81 94 LYS A C 1
ATOM 703 O O . LYS A 1 94 ? -8.293 -12.684 -4.096 1.00 86.81 94 LYS A O 1
ATOM 708 N N . LEU A 1 95 ? -8.699 -14.814 -3.497 1.00 87.44 95 LEU A N 1
ATOM 709 C CA . LEU A 1 95 ? -7.608 -15.386 -4.286 1.00 87.44 95 LEU A CA 1
ATOM 710 C C . LEU A 1 95 ? -7.882 -15.265 -5.790 1.00 87.44 95 LEU A C 1
ATOM 712 O O . LEU A 1 95 ? -7.001 -14.840 -6.530 1.00 87.44 95 LEU A O 1
ATOM 716 N N . LEU A 1 96 ? -9.100 -15.595 -6.230 1.00 91.44 96 LEU A N 1
ATOM 717 C CA . LEU A 1 96 ? -9.517 -15.442 -7.626 1.00 91.44 96 LEU A CA 1
ATOM 718 C C . LEU A 1 96 ? -9.500 -13.975 -8.062 1.00 91.44 96 LEU A C 1
ATOM 720 O O . LEU A 1 96 ? -9.028 -13.675 -9.154 1.00 91.44 96 LEU A O 1
ATOM 724 N N . GLU A 1 97 ? -9.955 -13.064 -7.202 1.00 92.19 97 GLU A N 1
ATOM 725 C CA . GLU A 1 97 ? -9.912 -11.623 -7.461 1.00 92.19 97 GLU A CA 1
ATOM 726 C C . GLU A 1 97 ? -8.466 -11.121 -7.623 1.00 92.19 97 GLU A C 1
ATOM 728 O O . GLU A 1 97 ? -8.156 -10.440 -8.601 1.00 92.19 97 GLU A O 1
ATOM 733 N N . ALA A 1 98 ? -7.557 -11.514 -6.722 1.00 89.81 98 ALA A N 1
ATOM 734 C CA . ALA A 1 98 ? -6.140 -11.164 -6.820 1.00 89.81 98 ALA A CA 1
ATOM 735 C C . ALA A 1 98 ? -5.492 -11.757 -8.081 1.00 89.81 98 ALA A C 1
ATOM 737 O O . ALA A 1 98 ? -4.772 -11.062 -8.795 1.00 89.81 98 ALA A O 1
ATOM 738 N N . LEU A 1 99 ? -5.785 -13.023 -8.395 1.00 92.69 99 LEU A N 1
ATOM 739 C CA . LEU A 1 99 ? -5.264 -13.693 -9.584 1.00 92.69 99 LEU A CA 1
ATOM 740 C C . LEU A 1 99 ? -5.748 -13.021 -10.873 1.00 92.69 99 LEU A C 1
ATOM 742 O O . LEU A 1 99 ? -4.940 -12.775 -11.767 1.00 92.69 99 LEU A O 1
ATOM 746 N N . ALA A 1 100 ? -7.039 -12.689 -10.961 1.00 92.62 100 ALA A N 1
ATOM 747 C CA . ALA A 1 100 ? -7.611 -11.978 -12.101 1.00 92.62 100 ALA A CA 1
ATOM 748 C C . ALA A 1 100 ? -6.965 -10.599 -12.279 1.00 92.62 100 ALA A C 1
ATOM 750 O O . ALA A 1 100 ? -6.640 -10.205 -13.399 1.00 92.62 100 ALA A O 1
ATOM 751 N N . LEU A 1 101 ? -6.718 -9.891 -11.176 1.00 93.31 101 LEU A N 1
ATOM 752 C CA . LEU A 1 101 ? -6.064 -8.590 -11.188 1.00 93.31 101 LEU A CA 1
ATOM 753 C C . LEU A 1 101 ? -4.597 -8.688 -11.640 1.00 93.31 101 LEU A C 1
ATOM 755 O O . LEU A 1 101 ? -4.168 -7.918 -12.502 1.00 93.31 101 LEU A O 1
ATOM 759 N N . PHE A 1 102 ? -3.835 -9.657 -11.126 1.00 93.75 102 PHE A N 1
ATOM 760 C CA . PHE A 1 102 ? -2.440 -9.871 -11.523 1.00 93.75 102 PHE A CA 1
ATOM 761 C C . PHE A 1 102 ? -2.330 -10.304 -12.986 1.00 93.75 102 PHE A C 1
ATOM 763 O O . PHE A 1 102 ? -1.566 -9.704 -13.745 1.00 93.75 102 PHE A O 1
ATOM 770 N N . ALA A 1 103 ? -3.144 -11.269 -13.416 1.00 94.25 103 ALA A N 1
ATOM 771 C CA . ALA A 1 103 ? -3.199 -11.704 -14.808 1.00 94.25 103 ALA A CA 1
ATOM 772 C C . ALA A 1 103 ? -3.609 -10.551 -15.736 1.00 94.25 103 ALA A C 1
ATOM 774 O O . ALA A 1 103 ? -2.942 -10.306 -16.741 1.00 94.25 103 ALA A O 1
ATOM 775 N N . GLY A 1 104 ? -4.643 -9.791 -15.363 1.00 93.62 104 GLY A N 1
ATOM 776 C CA . GLY A 1 104 ? -5.104 -8.615 -16.098 1.00 93.62 104 GLY A CA 1
ATOM 777 C C . GLY A 1 104 ? -4.013 -7.556 -16.249 1.00 93.62 104 GLY A C 1
ATOM 778 O O . GLY A 1 104 ? -3.752 -7.107 -17.365 1.00 93.62 104 GLY A O 1
ATOM 779 N N . SER A 1 105 ? -3.306 -7.224 -15.163 1.00 93.19 105 SER A N 1
ATOM 780 C CA . SER A 1 105 ? -2.180 -6.282 -15.218 1.00 93.19 105 SER A CA 1
ATOM 781 C C . SER A 1 105 ? -1.052 -6.774 -16.129 1.00 93.19 105 SER A C 1
ATOM 783 O O . SER A 1 105 ? -0.499 -5.986 -16.899 1.00 93.19 105 SER A O 1
ATOM 785 N N . GLY A 1 106 ? -0.748 -8.076 -16.109 1.00 93.25 106 GLY A N 1
ATOM 786 C CA . GLY A 1 106 ? 0.267 -8.676 -16.969 1.00 93.25 106 GLY A CA 1
ATOM 787 C C . GLY A 1 106 ? -0.124 -8.593 -18.442 1.00 93.25 106 GLY A C 1
ATOM 788 O O . GLY A 1 106 ? 0.651 -8.095 -19.258 1.00 93.25 106 GLY A O 1
ATOM 789 N N . VAL A 1 107 ? -1.350 -9.005 -18.776 1.00 94.19 107 VAL A N 1
ATOM 790 C CA . VAL A 1 107 ? -1.884 -8.954 -20.146 1.00 94.19 107 VAL A CA 1
ATOM 791 C C . VAL A 1 107 ? -1.887 -7.524 -20.675 1.00 94.19 107 VAL A C 1
ATOM 793 O O . VAL A 1 107 ? -1.353 -7.278 -21.756 1.00 94.19 107 VAL A O 1
ATOM 796 N N . VAL A 1 108 ? -2.423 -6.571 -19.909 1.00 93.75 108 VAL A N 1
ATOM 797 C CA . VAL A 1 108 ? -2.460 -5.161 -20.319 1.00 93.75 108 VAL A CA 1
ATOM 798 C C . VAL A 1 108 ? -1.055 -4.614 -20.522 1.00 93.75 108 VAL A C 1
ATOM 800 O O . VAL A 1 108 ? -0.802 -3.977 -21.541 1.00 93.75 108 VAL A O 1
ATOM 803 N N . THR A 1 109 ? -0.115 -4.927 -19.629 1.00 92.12 109 THR A N 1
ATOM 804 C CA . THR A 1 109 ? 1.278 -4.489 -19.782 1.00 92.12 109 THR A CA 1
ATOM 805 C C . THR A 1 109 ? 1.903 -5.059 -21.056 1.00 92.12 109 THR A C 1
ATOM 807 O O . THR A 1 109 ? 2.477 -4.312 -21.848 1.00 92.12 109 THR A O 1
ATOM 810 N N . VAL A 1 110 ? 1.742 -6.360 -21.325 1.00 91.94 110 VAL A N 1
ATOM 811 C CA . VAL A 1 110 ? 2.253 -6.984 -22.559 1.00 91.94 110 VAL A CA 1
ATOM 812 C C . VAL A 1 110 ? 1.648 -6.334 -23.804 1.00 91.94 110 VAL A C 1
ATOM 814 O O . VAL A 1 110 ? 2.379 -6.027 -24.748 1.00 91.94 110 VAL A O 1
ATOM 817 N N . VAL A 1 111 ? 0.333 -6.104 -23.816 1.00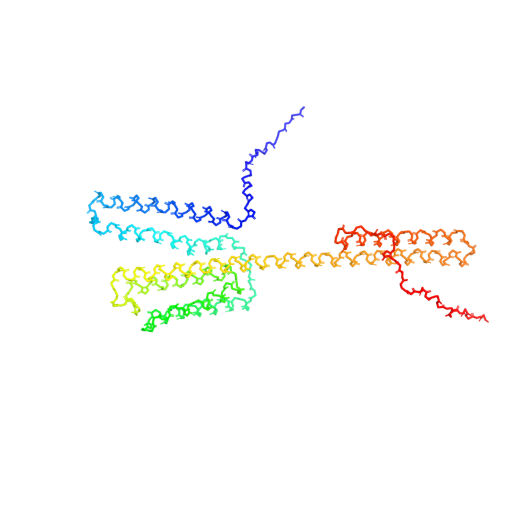 90.94 111 VAL A N 1
ATOM 818 C CA . VAL A 1 111 ? -0.367 -5.470 -24.944 1.00 90.94 111 VAL A CA 1
ATOM 819 C C . VAL A 1 111 ? 0.142 -4.049 -25.168 1.00 90.94 111 VAL A C 1
ATOM 821 O O . VAL A 1 111 ? 0.466 -3.692 -26.300 1.00 90.94 111 VAL A O 1
ATOM 824 N N . VAL A 1 112 ? 0.272 -3.257 -24.104 1.00 90.25 112 VAL A N 1
ATOM 825 C CA . VAL A 1 112 ? 0.749 -1.870 -24.164 1.00 90.25 112 VAL A CA 1
ATOM 826 C C . VAL A 1 112 ? 2.163 -1.788 -24.738 1.00 90.25 112 VAL A C 1
ATOM 828 O O . VAL A 1 112 ? 2.401 -0.981 -25.634 1.00 90.25 112 VAL A O 1
ATOM 831 N N . PHE A 1 113 ? 3.085 -2.644 -24.287 1.00 88.31 113 PHE A N 1
ATOM 832 C CA . PHE A 1 113 ? 4.469 -2.624 -24.773 1.00 88.31 113 PHE A CA 1
ATOM 833 C C . PHE A 1 113 ? 4.640 -3.220 -26.175 1.00 88.31 113 PHE A C 1
ATOM 835 O O . PHE A 1 113 ? 5.575 -2.836 -26.878 1.00 88.31 113 PHE A O 1
ATOM 842 N N . ARG A 1 114 ? 3.755 -4.130 -26.609 1.00 88.00 114 ARG A N 1
ATOM 843 C CA . ARG A 1 114 ? 3.739 -4.647 -27.991 1.00 88.00 114 ARG A CA 1
ATOM 844 C C . ARG A 1 114 ? 3.053 -3.699 -28.974 1.00 88.00 114 ARG A C 1
ATOM 846 O O . ARG A 1 114 ? 3.394 -3.712 -30.155 1.00 88.00 114 ARG A O 1
ATOM 853 N N . SER A 1 115 ? 2.103 -2.896 -28.504 1.00 83.12 115 SER A N 1
ATOM 854 C CA . SER A 1 115 ? 1.343 -1.957 -29.327 1.00 83.12 115 SER A CA 1
ATOM 855 C C . SER A 1 115 ? 2.202 -0.792 -29.823 1.00 83.12 115 SER A C 1
ATOM 857 O O . SER A 1 115 ? 3.118 -0.324 -29.150 1.00 83.12 115 SER A O 1
ATOM 859 N N . HIS A 1 116 ? 1.875 -0.279 -31.009 1.00 74.81 116 HIS A N 1
ATOM 860 C CA . HIS A 1 116 ? 2.491 0.929 -31.566 1.00 74.81 116 HIS A CA 1
ATOM 861 C C . HIS A 1 116 ? 1.908 2.223 -30.981 1.00 74.81 116 HIS A C 1
ATOM 863 O O . HIS A 1 116 ? 2.489 3.285 -31.169 1.00 74.81 116 HIS A O 1
ATOM 869 N N . LEU A 1 117 ? 0.787 2.138 -30.253 1.00 76.31 117 LEU A N 1
ATOM 870 C CA . LEU A 1 117 ? 0.049 3.294 -29.732 1.00 76.31 117 LEU A CA 1
ATOM 871 C C . LEU A 1 117 ? 0.649 3.895 -28.443 1.00 76.31 117 LEU A C 1
ATOM 873 O O . LEU A 1 117 ? 0.121 4.877 -27.938 1.00 76.31 117 LEU A O 1
ATOM 877 N N . GLN A 1 118 ? 1.738 3.325 -27.908 1.00 78.25 118 GLN A N 1
ATOM 878 C CA . GLN A 1 118 ? 2.502 3.847 -26.757 1.00 78.25 118 GLN A CA 1
ATOM 879 C C . GLN A 1 118 ? 1.657 4.190 -25.507 1.00 78.25 118 GLN A C 1
ATOM 881 O O . GLN A 1 118 ? 1.981 5.102 -24.748 1.00 78.25 118 GLN A O 1
ATOM 886 N N . LEU A 1 119 ? 0.570 3.452 -25.260 1.00 86.19 119 LEU A N 1
ATOM 887 C CA . LEU A 1 119 ? -0.418 3.777 -24.224 1.00 86.19 119 LEU A CA 1
ATOM 888 C C . LEU A 1 119 ? -0.000 3.299 -22.816 1.00 86.19 119 LEU A C 1
ATOM 890 O O . LEU A 1 119 ? -0.736 2.577 -22.142 1.00 86.19 119 LEU A O 1
ATOM 894 N N . LEU A 1 120 ? 1.192 3.703 -22.366 1.00 88.75 120 LEU A N 1
ATOM 895 C CA . LEU A 1 120 ? 1.791 3.330 -21.071 1.00 88.75 120 LEU A CA 1
ATOM 896 C C . LEU A 1 120 ? 0.872 3.613 -19.869 1.00 88.75 120 LEU A C 1
ATOM 898 O O . LEU A 1 120 ? 0.920 2.910 -18.860 1.00 88.75 120 LEU A O 1
ATOM 902 N N . PHE A 1 121 ? -0.007 4.608 -19.987 1.00 89.06 121 PHE A N 1
ATOM 903 C CA . PHE A 1 121 ? -0.922 5.011 -18.924 1.00 89.06 121 PHE A CA 1
ATOM 904 C C . PHE A 1 121 ? -2.000 3.960 -18.585 1.00 89.06 121 PHE A C 1
ATOM 906 O O . PHE A 1 121 ? -2.553 4.009 -17.487 1.00 89.06 121 PHE A O 1
ATOM 913 N N . LEU A 1 122 ? -2.287 2.983 -19.462 1.00 92.12 122 LEU A N 1
ATOM 914 C CA . LEU A 1 122 ? -3.295 1.936 -19.195 1.00 92.12 122 LEU A CA 1
ATOM 915 C C . LEU A 1 122 ? -2.922 0.994 -18.045 1.00 92.12 122 LEU A C 1
ATOM 917 O O . LEU A 1 122 ? -3.777 0.269 -17.538 1.00 92.12 122 LEU A O 1
ATOM 921 N N . VAL A 1 123 ? -1.664 1.009 -17.612 1.00 92.94 123 VAL A N 1
ATOM 922 C CA . VAL A 1 123 ? -1.217 0.233 -16.455 1.00 92.94 123 VAL A CA 1
ATOM 923 C C . VAL A 1 123 ? -1.710 0.849 -15.137 1.00 92.94 123 VAL A C 1
ATOM 925 O O . VAL A 1 123 ? -1.988 0.125 -14.179 1.00 92.94 123 VAL A O 1
ATOM 928 N N . PHE A 1 124 ? -1.884 2.174 -15.083 1.00 92.88 124 PHE A N 1
ATOM 929 C CA . PHE A 1 124 ? -2.252 2.878 -13.851 1.00 92.88 124 PHE A CA 1
ATOM 930 C C . PHE A 1 124 ? -3.639 2.505 -13.311 1.00 92.88 124 PHE A C 1
ATOM 932 O O . PHE A 1 124 ? -3.725 2.296 -12.108 1.00 92.88 124 PHE A O 1
ATOM 939 N N . PRO A 1 125 ? -4.710 2.345 -14.114 1.00 93.88 125 PRO A N 1
ATOM 940 C CA . PRO A 1 125 ? -5.997 1.865 -13.608 1.00 93.88 125 PRO A CA 1
ATOM 941 C C . PRO A 1 125 ? -5.908 0.537 -12.844 1.00 93.88 125 PRO A C 1
ATOM 943 O O . PRO A 1 125 ? -6.492 0.409 -11.771 1.00 93.88 125 PRO A O 1
ATOM 946 N N . PHE A 1 126 ? -5.130 -0.429 -13.345 1.00 93.06 126 PHE A N 1
ATOM 947 C CA . PHE A 1 126 ? -4.923 -1.715 -12.668 1.00 93.06 126 PHE A CA 1
ATOM 948 C C . PHE A 1 126 ? -4.135 -1.550 -11.376 1.00 93.06 126 PHE A C 1
ATOM 950 O O . PHE A 1 126 ? -4.470 -2.162 -10.369 1.00 93.06 126 PHE A O 1
ATOM 957 N N . LEU A 1 127 ? -3.113 -0.699 -11.393 1.00 93.31 127 LEU A N 1
ATOM 958 C CA . LEU A 1 127 ? -2.296 -0.390 -10.225 1.00 93.31 127 LEU A CA 1
ATOM 959 C C . LEU A 1 127 ? -3.097 0.345 -9.142 1.00 93.31 127 LEU A C 1
ATOM 961 O O . LEU A 1 127 ? -2.995 0.005 -7.965 1.00 93.31 127 LEU A O 1
ATOM 965 N N . ILE A 1 128 ? -3.941 1.298 -9.542 1.00 93.31 128 ILE A N 1
ATOM 966 C CA . ILE A 1 128 ? -4.861 2.017 -8.658 1.00 93.31 128 ILE A CA 1
ATOM 967 C C . ILE A 1 128 ? -5.848 1.042 -8.035 1.00 93.31 128 ILE A C 1
ATOM 969 O O . ILE A 1 128 ? -6.037 1.041 -6.819 1.00 93.31 128 ILE A O 1
ATOM 973 N N . TRP A 1 129 ? -6.439 0.175 -8.855 1.00 94.81 129 TRP A N 1
ATOM 974 C CA . TRP A 1 129 ? -7.368 -0.833 -8.373 1.00 94.81 129 TRP A CA 1
ATOM 975 C C . TRP A 1 129 ? -6.693 -1.821 -7.412 1.00 94.81 129 TRP A C 1
ATOM 977 O O . TRP A 1 129 ? -7.248 -2.116 -6.354 1.00 94.81 129 TRP A O 1
ATOM 987 N N . ALA A 1 130 ? -5.463 -2.250 -7.713 1.00 92.94 130 ALA A N 1
ATOM 988 C CA . ALA A 1 130 ? -4.661 -3.119 -6.853 1.00 92.94 130 ALA A CA 1
ATOM 989 C C . ALA A 1 130 ? -4.409 -2.493 -5.480 1.00 92.94 130 ALA A C 1
ATOM 991 O O . ALA A 1 130 ? -4.628 -3.135 -4.454 1.00 92.94 130 ALA A O 1
ATOM 992 N N . ALA A 1 131 ? -3.967 -1.234 -5.474 1.00 92.19 131 ALA A N 1
ATOM 993 C CA . ALA A 1 131 ? -3.654 -0.498 -4.261 1.00 92.19 131 ALA A CA 1
ATOM 994 C C . ALA A 1 131 ? -4.906 -0.196 -3.435 1.00 92.19 131 ALA A C 1
ATOM 996 O O . ALA A 1 131 ? -4.868 -0.288 -2.214 1.00 92.19 131 ALA A O 1
ATOM 997 N N . TRP A 1 132 ? -6.029 0.115 -4.082 1.00 91.81 132 TRP A N 1
ATOM 998 C CA . TRP A 1 132 ? -7.271 0.389 -3.367 1.00 91.81 132 TRP A CA 1
ATOM 999 C C . TRP A 1 132 ? -7.876 -0.877 -2.749 1.00 91.81 132 TRP A C 1
ATOM 1001 O O . TRP A 1 132 ? -8.359 -0.854 -1.618 1.00 91.81 132 TRP A O 1
ATOM 1011 N N . ARG A 1 133 ? -7.836 -1.998 -3.480 1.00 89.81 133 ARG A N 1
ATOM 1012 C CA . ARG A 1 133 ? -8.484 -3.248 -3.067 1.00 89.81 133 ARG A CA 1
ATOM 1013 C C . ARG A 1 133 ? -7.642 -4.094 -2.116 1.00 89.81 133 ARG A C 1
ATOM 1015 O O . ARG A 1 133 ? -8.184 -4.686 -1.184 1.00 89.81 133 ARG A O 1
ATOM 1022 N N . PHE A 1 134 ? -6.343 -4.184 -2.377 1.00 87.44 134 PHE A N 1
ATOM 1023 C CA . PHE A 1 134 ? -5.412 -5.069 -1.675 1.00 87.44 134 PHE A CA 1
ATOM 1024 C C . PHE A 1 134 ? -4.269 -4.301 -0.995 1.00 87.44 134 PHE A C 1
ATOM 1026 O O . PHE A 1 134 ? -3.309 -4.924 -0.541 1.00 87.44 134 PHE A O 1
ATOM 1033 N N . GLU A 1 135 ? -4.348 -2.968 -0.916 1.00 89.50 135 GLU A N 1
ATOM 1034 C CA . GLU A 1 135 ? -3.326 -2.120 -0.289 1.00 89.50 135 GLU A CA 1
ATOM 1035 C C . GLU A 1 135 ? -1.925 -2.401 -0.873 1.00 89.50 135 GLU A C 1
ATOM 1037 O O . GLU A 1 135 ? -1.755 -2.641 -2.073 1.00 89.50 135 GLU A O 1
ATOM 1042 N N . GLN A 1 136 ? -0.897 -2.419 -0.019 1.00 85.88 136 GLN A N 1
ATOM 1043 C CA . GLN A 1 136 ? 0.464 -2.797 -0.400 1.00 85.88 136 GLN A CA 1
ATOM 1044 C C . GLN A 1 136 ? 0.577 -4.249 -0.890 1.00 85.88 136 GLN A C 1
ATOM 1046 O O . GLN A 1 136 ? 1.457 -4.552 -1.696 1.00 85.88 136 GLN A O 1
ATOM 1051 N N . ALA A 1 137 ? -0.316 -5.143 -0.448 1.00 87.62 137 ALA A N 1
ATOM 1052 C CA . ALA A 1 137 ? -0.266 -6.554 -0.821 1.00 87.62 137 ALA A CA 1
ATOM 1053 C C . ALA A 1 137 ? -0.631 -6.803 -2.294 1.00 87.62 137 ALA A C 1
ATOM 1055 O O . ALA A 1 137 ? -0.180 -7.794 -2.861 1.00 87.62 137 ALA A O 1
ATOM 1056 N N . GLY A 1 138 ? -1.403 -5.911 -2.925 1.00 89.31 138 GLY A N 1
ATOM 1057 C CA . GLY A 1 138 ? -1.664 -5.950 -4.370 1.00 89.31 138 GLY A CA 1
ATOM 1058 C C . GLY A 1 138 ? -0.778 -5.010 -5.180 1.00 89.31 138 GLY A C 1
ATOM 1059 O O . GLY A 1 138 ? -0.3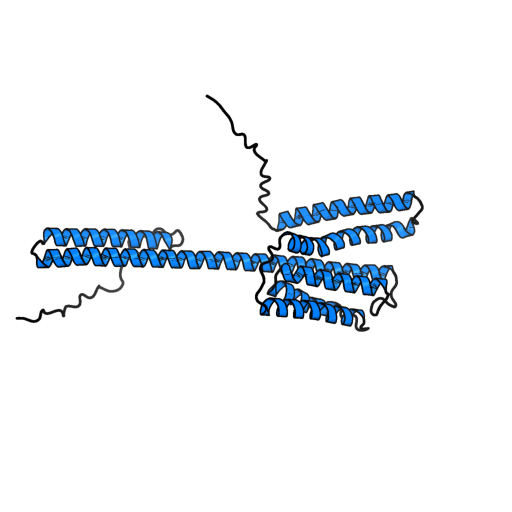14 -5.386 -6.257 1.00 89.31 138 GLY A O 1
ATOM 1060 N N . ALA A 1 139 ? -0.507 -3.808 -4.664 1.00 91.94 139 ALA A N 1
ATOM 1061 C CA . ALA A 1 139 ? 0.276 -2.800 -5.378 1.00 91.94 139 ALA A CA 1
ATOM 1062 C C . ALA A 1 139 ? 1.717 -3.263 -5.664 1.00 91.94 139 ALA A C 1
ATOM 1064 O O . ALA A 1 139 ? 2.224 -3.053 -6.771 1.00 91.94 139 ALA A O 1
ATOM 1065 N N . ALA A 1 140 ? 2.367 -3.931 -4.703 1.00 91.25 140 ALA A N 1
ATOM 1066 C CA . ALA A 1 140 ? 3.752 -4.375 -4.855 1.00 91.25 140 ALA A CA 1
ATOM 1067 C C . ALA A 1 140 ? 3.921 -5.496 -5.908 1.00 91.25 140 ALA A C 1
ATOM 1069 O O . ALA A 1 140 ? 4.753 -5.327 -6.802 1.00 91.25 140 ALA A O 1
ATOM 1070 N N . PRO A 1 141 ? 3.125 -6.589 -5.906 1.00 93.38 141 PRO A N 1
ATOM 1071 C CA . PRO A 1 141 ? 3.181 -7.590 -6.974 1.00 93.38 141 PRO A CA 1
ATOM 1072 C C . PRO A 1 141 ? 2.862 -7.030 -8.363 1.00 93.38 141 PRO A C 1
ATOM 1074 O O . PRO A 1 141 ? 3.559 -7.360 -9.317 1.00 93.38 141 PRO A O 1
ATOM 1077 N N . VAL A 1 142 ? 1.851 -6.160 -8.494 1.00 95.06 142 VAL A N 1
ATOM 1078 C CA . VAL A 1 142 ? 1.519 -5.538 -9.790 1.00 95.06 142 VAL A CA 1
ATOM 1079 C C . VAL A 1 142 ? 2.683 -4.701 -10.305 1.00 95.06 142 VAL A C 1
ATOM 1081 O O . VAL A 1 142 ? 3.073 -4.842 -11.459 1.00 95.06 142 VAL A O 1
ATOM 1084 N N . THR A 1 143 ? 3.287 -3.883 -9.443 1.00 94.69 143 THR A N 1
ATOM 1085 C CA . THR A 1 143 ? 4.481 -3.096 -9.788 1.00 94.69 143 THR A CA 1
ATOM 1086 C C . THR A 1 143 ? 5.621 -3.994 -10.258 1.00 94.69 143 THR A C 1
ATOM 1088 O O . THR A 1 143 ? 6.246 -3.715 -11.281 1.00 94.69 143 THR A O 1
ATOM 1091 N N . LEU A 1 144 ? 5.870 -5.106 -9.563 1.00 94.94 144 LEU A N 1
ATOM 1092 C CA . LEU A 1 144 ? 6.892 -6.075 -9.953 1.00 94.94 144 LEU A CA 1
ATOM 1093 C C . LEU A 1 144 ? 6.589 -6.707 -11.322 1.00 94.94 144 LEU A C 1
ATOM 1095 O O . LEU A 1 144 ? 7.457 -6.733 -12.188 1.00 94.94 144 LEU A O 1
ATOM 1099 N N . ILE A 1 145 ? 5.354 -7.160 -11.555 1.00 95.38 145 ILE A N 1
ATOM 1100 C CA . ILE A 1 145 ? 4.928 -7.738 -12.842 1.00 95.38 145 ILE A CA 1
ATOM 1101 C C . ILE A 1 145 ? 5.132 -6.728 -13.976 1.00 95.38 145 ILE A C 1
ATOM 1103 O O . ILE A 1 145 ? 5.751 -7.045 -14.994 1.00 95.38 145 ILE A O 1
ATOM 1107 N N . VAL A 1 146 ? 4.648 -5.501 -13.784 1.00 95.62 146 VAL A N 1
ATOM 1108 C CA . VAL A 1 146 ? 4.728 -4.421 -14.773 1.00 95.62 146 VAL A CA 1
ATOM 1109 C C . VAL A 1 146 ? 6.178 -4.110 -15.133 1.00 95.62 146 VAL A C 1
ATOM 1111 O O . VAL A 1 146 ? 6.530 -4.055 -16.311 1.00 95.62 146 VAL A O 1
ATOM 1114 N N . THR A 1 147 ? 7.022 -3.919 -14.121 1.00 94.00 147 THR A N 1
ATOM 1115 C CA . THR A 1 147 ? 8.425 -3.524 -14.298 1.00 94.00 147 THR A CA 1
ATOM 1116 C C . THR A 1 147 ? 9.245 -4.639 -14.942 1.00 94.00 147 THR A C 1
ATOM 1118 O O . THR A 1 147 ? 10.022 -4.365 -15.856 1.00 94.00 147 THR A O 1
ATOM 1121 N N . VAL A 1 148 ? 9.022 -5.902 -14.563 1.00 94.12 148 VAL A N 1
ATOM 1122 C CA . VAL A 1 148 ? 9.670 -7.064 -15.194 1.00 94.12 148 VAL A CA 1
ATOM 1123 C C . VAL A 1 148 ? 9.302 -7.161 -16.676 1.00 94.12 148 VAL A C 1
ATOM 1125 O O . VAL A 1 148 ? 10.189 -7.328 -17.516 1.00 94.12 148 VAL A O 1
ATOM 1128 N N . ILE A 1 149 ? 8.021 -7.003 -17.024 1.00 94.38 149 ILE A N 1
ATOM 1129 C CA . ILE A 1 149 ? 7.574 -7.032 -18.426 1.00 94.38 149 ILE A CA 1
ATOM 1130 C C . ILE A 1 149 ? 8.154 -5.845 -19.208 1.00 94.38 149 ILE A C 1
ATOM 1132 O O . ILE A 1 149 ? 8.616 -6.027 -20.337 1.00 94.38 149 ILE A O 1
ATOM 1136 N N . ALA A 1 150 ? 8.172 -4.646 -18.620 1.00 92.62 150 ALA A N 1
ATOM 1137 C CA . ALA A 1 150 ? 8.727 -3.448 -19.246 1.00 92.62 150 ALA A CA 1
ATOM 1138 C C . ALA A 1 150 ? 10.230 -3.598 -19.539 1.00 92.62 150 ALA A C 1
ATOM 1140 O O . ALA A 1 150 ? 10.680 -3.318 -20.653 1.00 92.62 150 ALA A O 1
ATOM 1141 N N . VAL A 1 151 ? 10.999 -4.106 -18.569 1.00 91.00 151 VAL A N 1
ATOM 1142 C CA . VAL A 1 151 ? 12.433 -4.398 -18.730 1.00 91.00 151 VAL A CA 1
ATOM 1143 C C . VAL A 1 151 ? 12.640 -5.464 -19.804 1.00 91.00 151 VAL A C 1
ATOM 1145 O O . VAL A 1 151 ? 13.466 -5.276 -20.698 1.00 91.00 151 VAL A O 1
ATOM 1148 N N . TRP A 1 152 ? 11.859 -6.547 -19.780 1.00 93.38 152 TRP A N 1
ATOM 1149 C CA . TRP A 1 152 ? 11.930 -7.591 -20.804 1.00 93.38 152 TRP A CA 1
ATOM 1150 C C . TRP A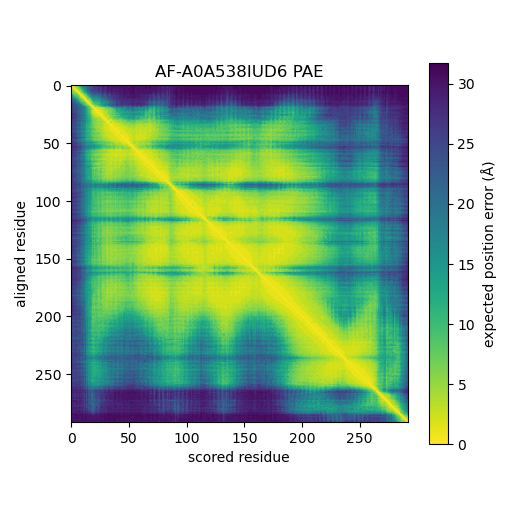 1 152 ? 11.659 -7.033 -22.209 1.00 93.38 152 TRP A C 1
ATOM 1152 O O . TRP A 1 152 ? 12.412 -7.328 -23.142 1.00 93.38 152 TRP A O 1
ATOM 1162 N N . ALA A 1 153 ? 10.642 -6.183 -22.371 1.00 91.00 153 ALA A N 1
ATOM 1163 C CA . ALA A 1 153 ? 10.325 -5.549 -23.649 1.00 91.00 153 ALA A CA 1
ATOM 1164 C C . ALA A 1 153 ? 11.452 -4.615 -24.127 1.00 91.00 153 ALA A C 1
ATOM 1166 O O . ALA A 1 153 ? 11.777 -4.604 -25.317 1.00 91.00 153 ALA A O 1
ATOM 1167 N N . ALA A 1 154 ? 12.083 -3.870 -23.213 1.00 90.00 154 ALA A N 1
ATOM 1168 C CA . ALA A 1 154 ? 13.191 -2.969 -23.526 1.00 90.00 154 ALA A CA 1
ATOM 1169 C C . ALA A 1 154 ? 14.466 -3.712 -23.951 1.00 90.00 154 ALA A C 1
ATOM 1171 O O . ALA A 1 154 ? 15.117 -3.315 -24.926 1.00 90.00 154 ALA A O 1
ATOM 1172 N N . VAL A 1 155 ? 14.798 -4.807 -23.256 1.00 89.69 155 VAL A N 1
ATOM 1173 C CA . VAL A 1 155 ? 15.951 -5.671 -23.563 1.00 89.69 155 VAL A CA 1
ATOM 1174 C C . VAL A 1 155 ? 15.774 -6.342 -24.925 1.00 89.69 155 VAL A C 1
ATOM 1176 O O . VAL A 1 155 ? 16.680 -6.292 -25.756 1.00 89.69 155 VAL A O 1
ATOM 1179 N N . ASN A 1 156 ? 14.586 -6.891 -25.193 1.00 90.19 156 ASN A N 1
ATOM 1180 C CA . ASN A 1 156 ? 14.279 -7.589 -26.446 1.00 90.19 156 ASN A CA 1
ATOM 1181 C C . ASN A 1 156 ? 13.891 -6.650 -27.601 1.00 90.19 156 ASN A C 1
ATOM 1183 O O . ASN A 1 156 ? 13.586 -7.123 -28.693 1.00 90.19 156 ASN A O 1
ATOM 1187 N N . ARG A 1 157 ? 13.904 -5.326 -27.382 1.00 87.38 157 ARG A N 1
ATOM 1188 C CA . ARG A 1 157 ? 13.540 -4.299 -28.379 1.00 87.38 157 ARG A CA 1
ATOM 1189 C C . ARG A 1 157 ? 12.164 -4.543 -29.009 1.00 87.38 157 ARG A C 1
ATOM 1191 O O . ARG A 1 157 ? 11.980 -4.402 -30.216 1.00 87.38 157 ARG A O 1
ATOM 1198 N N . VAL A 1 158 ? 11.192 -4.919 -28.186 1.00 85.44 158 VAL A N 1
ATOM 1199 C CA . VAL A 1 158 ? 9.826 -5.218 -28.629 1.00 85.44 158 VAL A CA 1
ATOM 1200 C C . VAL A 1 158 ? 8.990 -3.937 -28.665 1.00 85.44 158 VAL A C 1
ATOM 1202 O O . VAL A 1 158 ? 9.101 -3.093 -27.776 1.00 85.44 158 VAL A O 1
ATOM 1205 N N . GLY A 1 159 ? 8.142 -3.809 -29.691 1.00 85.12 159 GLY A N 1
ATOM 1206 C CA . GLY A 1 159 ? 7.111 -2.771 -29.808 1.00 85.12 159 GL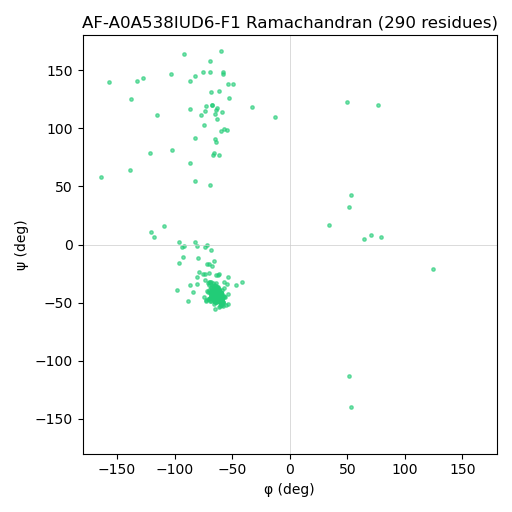Y A CA 1
ATOM 1207 C C . GLY A 1 159 ? 7.642 -1.352 -29.593 1.00 85.12 159 GLY A C 1
ATOM 1208 O O . GLY A 1 159 ? 8.437 -0.877 -30.407 1.00 85.12 159 GLY A O 1
ATOM 1209 N N . LEU A 1 160 ? 7.219 -0.696 -28.504 1.00 84.06 160 LEU A N 1
ATOM 1210 C CA . LEU A 1 160 ? 7.622 0.671 -28.120 1.00 84.06 160 LEU A CA 1
ATOM 1211 C C . LEU A 1 160 ? 9.141 0.901 -28.208 1.00 84.06 160 LEU A C 1
ATOM 1213 O O . LEU A 1 160 ? 9.587 1.986 -28.575 1.00 84.06 160 LEU A O 1
ATOM 1217 N N . PHE A 1 161 ? 9.939 -0.125 -27.907 1.00 85.88 161 PHE A N 1
ATOM 1218 C CA . PHE A 1 161 ? 11.393 -0.026 -27.833 1.00 85.88 161 PHE A CA 1
ATOM 1219 C C . PHE A 1 161 ? 12.129 -0.447 -29.117 1.00 85.88 161 PHE A C 1
ATOM 1221 O O . PHE A 1 161 ? 13.359 -0.434 -29.149 1.00 85.88 161 PHE A O 1
ATOM 1228 N N . ALA A 1 162 ? 11.416 -0.814 -30.186 1.00 85.25 162 ALA A N 1
ATOM 1229 C CA . ALA A 1 162 ? 12.029 -1.380 -31.391 1.00 85.25 162 ALA A CA 1
ATOM 1230 C C . ALA A 1 162 ? 12.861 -0.376 -32.210 1.00 85.25 162 ALA A C 1
ATOM 1232 O O . ALA A 1 162 ? 13.845 -0.765 -32.838 1.00 85.25 162 ALA A O 1
ATOM 1233 N N . ARG A 1 163 ? 12.473 0.908 -32.224 1.00 80.06 163 ARG A N 1
ATOM 1234 C CA . ARG A 1 163 ? 13.039 1.932 -33.134 1.00 80.06 163 ARG A CA 1
ATOM 1235 C C . ARG A 1 163 ? 13.746 3.092 -32.429 1.00 80.06 163 ARG A C 1
ATOM 1237 O O . ARG A 1 163 ? 14.132 4.052 -33.082 1.00 80.06 163 ARG A O 1
ATOM 1244 N N . VAL A 1 164 ? 13.902 3.013 -31.112 1.00 83.50 164 VAL A N 1
ATOM 1245 C CA . VAL A 1 164 ? 14.451 4.093 -30.279 1.00 83.50 164 VAL A CA 1
ATOM 1246 C C . VAL A 1 164 ? 15.902 3.829 -29.878 1.00 83.50 164 VAL A C 1
ATOM 1248 O O . VAL A 1 164 ? 16.323 2.680 -29.677 1.00 83.50 164 VAL A O 1
ATOM 1251 N N . GLY A 1 165 ? 16.676 4.910 -29.752 1.00 85.38 165 GLY A N 1
ATOM 1252 C CA . GLY A 1 165 ? 18.072 4.866 -29.322 1.00 85.38 165 GLY A CA 1
ATOM 1253 C C . GLY A 1 165 ? 18.235 4.261 -27.924 1.00 85.38 165 GLY A C 1
ATOM 1254 O O . GLY A 1 165 ? 17.269 4.071 -27.189 1.00 85.38 165 GLY A O 1
ATOM 1255 N N . LEU A 1 166 ? 19.468 3.913 -27.536 1.00 82.06 166 LEU A N 1
ATOM 1256 C CA . LEU A 1 166 ? 19.727 3.376 -26.193 1.00 82.06 166 LEU A CA 1
ATOM 1257 C C . LEU A 1 166 ? 19.296 4.371 -25.106 1.00 82.06 166 LEU A C 1
ATOM 1259 O O . LEU A 1 166 ? 18.586 3.987 -24.186 1.00 82.06 166 LEU A O 1
ATOM 1263 N N . LEU A 1 167 ? 19.683 5.639 -25.252 1.00 80.44 167 LEU A N 1
ATOM 1264 C CA . LEU A 1 167 ? 19.383 6.689 -24.282 1.00 80.44 167 LEU A CA 1
ATOM 1265 C C . LEU A 1 167 ? 17.869 6.922 -24.140 1.00 80.44 167 LEU A C 1
ATOM 1267 O O . LEU A 1 167 ? 17.365 6.901 -23.021 1.00 80.44 167 LEU A O 1
ATOM 1271 N N . ASP A 1 168 ? 17.133 7.016 -25.250 1.00 84.81 168 ASP A N 1
ATOM 1272 C CA . ASP A 1 168 ? 15.672 7.176 -25.230 1.00 84.81 168 ASP A CA 1
ATOM 1273 C C . ASP A 1 168 ? 14.978 5.989 -24.556 1.00 84.81 168 ASP A C 1
ATOM 1275 O O . ASP A 1 168 ? 14.124 6.178 -23.693 1.00 84.81 168 ASP A O 1
ATOM 1279 N N . ARG A 1 169 ? 15.391 4.752 -24.880 1.00 87.38 169 ARG A N 1
ATOM 1280 C CA . ARG A 1 169 ? 14.867 3.540 -24.224 1.00 87.38 169 ARG A CA 1
ATOM 1281 C C . ARG A 1 169 ? 15.054 3.592 -22.721 1.00 87.38 169 ARG A C 1
ATOM 1283 O O . ARG A 1 169 ? 14.138 3.246 -21.981 1.00 87.38 169 ARG A O 1
ATOM 1290 N N . MET A 1 170 ? 16.239 4.004 -22.284 1.00 84.06 170 MET A N 1
ATOM 1291 C CA . MET A 1 170 ? 16.556 4.110 -20.869 1.00 84.06 170 MET A CA 1
ATOM 1292 C C . MET A 1 170 ? 15.713 5.177 -20.185 1.00 84.06 170 MET A C 1
ATOM 1294 O O . MET A 1 170 ? 15.102 4.879 -19.165 1.00 84.06 170 MET A O 1
ATOM 1298 N N . ILE A 1 171 ? 15.621 6.379 -20.756 1.00 84.94 171 ILE A N 1
ATOM 1299 C CA . ILE A 1 171 ? 14.809 7.460 -20.187 1.00 84.94 171 ILE A CA 1
ATOM 1300 C C . ILE A 1 171 ? 13.349 7.016 -20.089 1.00 84.94 171 ILE A C 1
ATOM 1302 O O . ILE A 1 171 ? 12.773 7.063 -19.006 1.00 84.94 171 ILE A O 1
ATOM 1306 N N . THR A 1 172 ? 12.766 6.498 -21.172 1.00 89.00 172 THR A N 1
ATOM 1307 C CA . THR A 1 172 ? 11.371 6.040 -21.172 1.00 89.00 172 THR A CA 1
ATOM 1308 C C . THR A 1 172 ? 11.132 4.926 -20.153 1.00 89.00 172 THR A C 1
ATOM 1310 O O . THR A 1 172 ? 10.178 5.007 -19.380 1.00 89.00 172 THR A O 1
ATOM 1313 N N . LEU A 1 173 ? 11.991 3.902 -20.116 1.00 89.69 173 LEU A N 1
ATOM 1314 C CA . LEU A 1 173 ? 11.838 2.772 -19.198 1.00 89.69 173 LEU A CA 1
ATOM 1315 C C . LEU A 1 173 ? 11.959 3.209 -17.736 1.00 89.69 173 LEU A C 1
ATOM 1317 O O . LEU A 1 173 ? 11.140 2.814 -16.910 1.00 89.69 173 LEU A O 1
ATOM 1321 N N . GLN A 1 174 ? 12.957 4.032 -17.419 1.00 88.69 174 GLN A N 1
ATOM 1322 C CA . GLN A 1 174 ? 13.199 4.471 -16.050 1.00 88.69 174 GLN A CA 1
ATOM 1323 C C . GLN A 1 174 ? 12.144 5.466 -15.567 1.00 88.69 174 GLN A C 1
ATOM 1325 O O . GLN A 1 174 ? 11.670 5.342 -14.438 1.00 88.69 174 GLN A O 1
ATOM 1330 N N . SER A 1 175 ? 11.708 6.405 -16.413 1.00 88.94 175 SER A N 1
ATOM 1331 C CA . SER A 1 175 ? 10.595 7.303 -16.085 1.00 88.94 175 SER A CA 1
ATOM 1332 C C . SER A 1 175 ? 9.296 6.527 -15.870 1.00 88.94 175 SER A C 1
ATOM 1334 O O . SER A 1 175 ? 8.557 6.823 -14.929 1.00 88.94 175 SER A O 1
ATOM 1336 N N . PHE A 1 176 ? 9.031 5.505 -16.691 1.00 91.62 176 PHE A N 1
ATOM 1337 C CA . PHE A 1 176 ? 7.862 4.643 -16.535 1.00 91.62 176 PHE A CA 1
ATOM 1338 C C . PHE A 1 176 ? 7.922 3.831 -15.236 1.00 91.62 176 PHE A C 1
ATOM 1340 O O . PHE A 1 176 ? 7.018 3.946 -14.410 1.00 91.62 176 PHE A O 1
ATOM 1347 N N . ASN A 1 177 ? 8.998 3.071 -15.014 1.00 91.56 177 ASN A N 1
ATOM 1348 C CA . ASN A 1 177 ? 9.167 2.249 -13.813 1.00 91.56 177 ASN A CA 1
ATOM 1349 C C . ASN A 1 177 ? 9.148 3.098 -12.538 1.00 91.56 177 ASN A C 1
ATOM 1351 O O . ASN A 1 177 ? 8.486 2.727 -11.572 1.00 91.56 177 ASN A O 1
ATOM 1355 N N . GLY A 1 178 ? 9.812 4.257 -12.555 1.00 88.75 178 GLY A N 1
ATOM 1356 C CA . GLY A 1 178 ? 9.811 5.194 -11.437 1.00 88.75 178 GLY A CA 1
ATOM 1357 C C . GLY A 1 178 ? 8.417 5.715 -11.118 1.00 88.75 178 GLY A C 1
ATOM 1358 O O . GLY A 1 178 ? 8.013 5.702 -9.958 1.00 88.75 178 GLY A O 1
ATOM 1359 N N . SER A 1 179 ? 7.654 6.106 -12.141 1.00 91.38 179 SER A N 1
ATOM 1360 C CA . SER A 1 179 ? 6.275 6.574 -11.962 1.00 91.38 179 SER A CA 1
ATOM 1361 C C . SER A 1 179 ? 5.379 5.470 -11.399 1.00 91.38 179 SER A C 1
ATOM 1363 O O . SER A 1 179 ? 4.698 5.686 -10.402 1.00 91.38 179 SER A O 1
ATOM 1365 N N . VAL A 1 180 ? 5.428 4.266 -11.979 1.00 93.38 180 VAL A N 1
ATOM 1366 C CA . VAL A 1 180 ? 4.662 3.096 -11.512 1.00 93.38 180 VAL A CA 1
ATOM 1367 C C . VAL A 1 180 ? 5.010 2.768 -10.058 1.00 93.38 180 VAL A C 1
ATOM 1369 O O . VAL A 1 180 ? 4.109 2.660 -9.226 1.00 93.38 180 VAL A O 1
ATOM 1372 N N . ALA A 1 181 ? 6.299 2.659 -9.727 1.00 90.44 181 ALA A N 1
ATOM 1373 C CA . ALA A 1 181 ? 6.745 2.285 -8.389 1.00 90.44 181 ALA A CA 1
ATOM 1374 C C . ALA A 1 181 ? 6.386 3.341 -7.336 1.00 90.44 181 ALA A C 1
ATOM 1376 O O . ALA A 1 181 ? 5.863 2.993 -6.277 1.00 90.44 181 ALA A O 1
ATOM 1377 N N . LEU A 1 182 ? 6.600 4.629 -7.629 1.00 88.00 182 LEU A N 1
ATOM 1378 C CA . LEU A 1 182 ? 6.228 5.711 -6.716 1.00 88.00 182 LEU A CA 1
ATOM 1379 C C . LEU A 1 182 ? 4.713 5.771 -6.518 1.00 88.00 182 LEU A C 1
ATOM 1381 O O . LEU A 1 182 ? 4.257 5.822 -5.377 1.00 88.00 182 LEU A O 1
ATOM 1385 N N . THR A 1 183 ? 3.919 5.716 -7.591 1.00 91.00 183 THR A N 1
A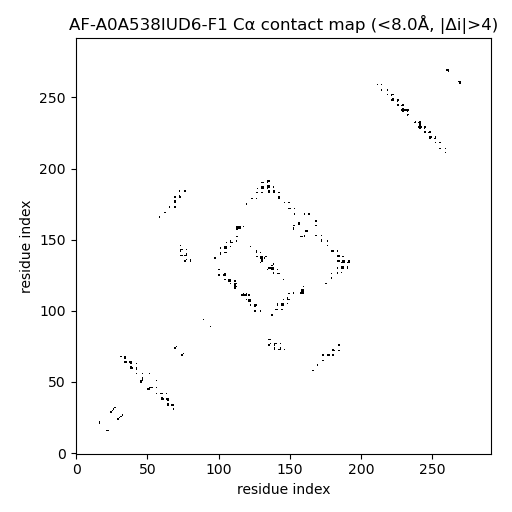TOM 1386 C CA . THR A 1 183 ? 2.455 5.732 -7.473 1.00 91.00 183 THR A CA 1
ATOM 1387 C C . THR A 1 183 ? 1.946 4.536 -6.674 1.00 91.00 183 THR A C 1
ATOM 1389 O O . THR A 1 183 ? 1.118 4.722 -5.783 1.00 91.00 183 THR A O 1
ATOM 1392 N N . ALA A 1 184 ? 2.458 3.330 -6.930 1.00 89.94 184 ALA A N 1
ATOM 1393 C CA . ALA A 1 184 ? 2.074 2.138 -6.176 1.00 89.94 184 ALA A CA 1
ATOM 1394 C C . ALA A 1 184 ? 2.445 2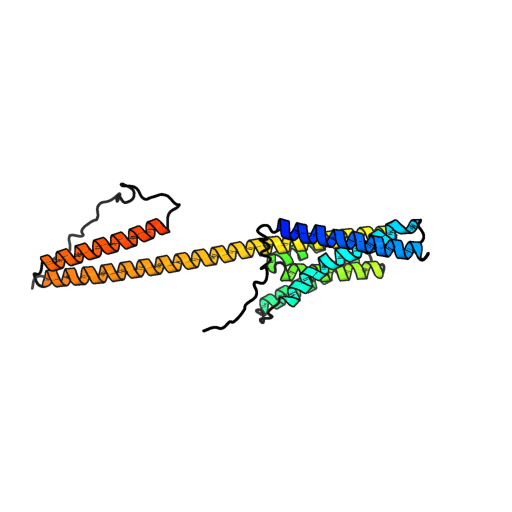.253 -4.701 1.00 89.94 184 ALA A C 1
ATOM 1396 O O . ALA A 1 184 ? 1.622 1.950 -3.836 1.00 89.94 184 ALA A O 1
ATOM 1397 N N . PHE A 1 185 ? 3.659 2.728 -4.415 1.00 85.62 185 PHE A N 1
ATOM 1398 C CA . PHE A 1 185 ? 4.126 2.928 -3.053 1.00 85.62 185 PHE A CA 1
ATOM 1399 C C . PHE A 1 185 ? 3.240 3.927 -2.305 1.00 85.62 185 PHE A C 1
ATOM 1401 O O . PHE A 1 185 ? 2.719 3.593 -1.241 1.00 85.62 185 PHE A O 1
ATOM 1408 N N . PHE A 1 186 ? 3.013 5.117 -2.872 1.00 86.38 186 PHE A N 1
ATOM 1409 C CA . PHE A 1 186 ? 2.189 6.153 -2.248 1.00 86.38 186 PHE A CA 1
ATOM 1410 C C . PHE A 1 186 ? 0.740 5.707 -2.072 1.00 86.38 186 PHE A C 1
ATOM 1412 O O . PHE A 1 186 ? 0.190 5.820 -0.976 1.00 86.38 186 PHE A O 1
ATOM 1419 N N . LEU A 1 187 ? 0.114 5.177 -3.123 1.00 90.00 187 LEU A N 1
ATOM 1420 C CA . LEU A 1 187 ? -1.292 4.791 -3.072 1.00 90.00 187 LEU A CA 1
ATOM 1421 C C . LEU A 1 187 ? -1.520 3.585 -2.157 1.00 90.00 187 LEU A C 1
ATOM 1423 O O . LEU A 1 187 ? -2.463 3.577 -1.369 1.00 90.00 187 LEU A O 1
ATOM 1427 N N . GLY A 1 188 ? -0.630 2.592 -2.206 1.00 87.75 188 GLY A N 1
ATOM 1428 C CA . GLY A 1 188 ? -0.672 1.456 -1.294 1.00 87.75 188 GLY A CA 1
ATOM 1429 C C . GLY A 1 188 ? -0.472 1.885 0.162 1.00 87.75 188 GLY A C 1
ATOM 1430 O O . GLY A 1 188 ? -1.142 1.356 1.043 1.00 87.75 188 GLY A O 1
ATOM 1431 N N . ALA A 1 189 ? 0.419 2.849 0.431 1.00 84.25 189 ALA A N 1
ATOM 1432 C CA . ALA A 1 189 ? 0.744 3.288 1.789 1.00 84.25 189 ALA A CA 1
ATOM 1433 C C . ALA A 1 189 ? -0.397 4.112 2.383 1.00 84.25 189 ALA A C 1
ATOM 1435 O O . ALA A 1 189 ? -0.852 3.820 3.483 1.00 84.25 189 ALA A O 1
ATOM 1436 N N . THR A 1 190 ? -0.901 5.081 1.620 1.00 86.94 190 THR A N 1
ATOM 1437 C CA . THR A 1 190 ? -2.037 5.922 2.023 1.00 86.94 190 THR A CA 1
ATOM 1438 C C . THR A 1 190 ? -3.323 5.120 2.188 1.00 86.94 190 THR A C 1
ATOM 1440 O O . THR A 1 190 ? -4.054 5.337 3.151 1.00 86.94 190 THR A O 1
ATOM 1443 N N . THR A 1 191 ? -3.590 4.150 1.306 1.00 88.69 191 THR A N 1
ATOM 1444 C CA . THR A 1 191 ? -4.752 3.261 1.463 1.00 88.69 191 THR A CA 1
ATOM 1445 C C . THR A 1 191 ? -4.601 2.377 2.699 1.00 88.69 191 THR A C 1
ATOM 1447 O O . THR A 1 191 ? -5.549 2.257 3.469 1.00 88.69 191 THR A O 1
ATOM 1450 N N . ALA A 1 192 ? -3.413 1.812 2.941 1.00 84.75 192 ALA A N 1
ATOM 1451 C CA . ALA A 1 192 ? -3.157 1.013 4.139 1.00 84.75 192 ALA A CA 1
ATOM 1452 C C . ALA A 1 192 ? -3.309 1.833 5.429 1.00 84.75 192 ALA A C 1
ATOM 1454 O O . ALA A 1 192 ? -3.897 1.362 6.397 1.00 84.75 192 ALA A O 1
ATOM 1455 N N . GLU A 1 193 ? -2.801 3.066 5.451 1.00 85.69 193 GLU A N 1
ATOM 1456 C CA . GLU A 1 193 ? -2.940 3.978 6.589 1.00 85.69 193 GLU A CA 1
ATOM 1457 C C . GLU A 1 193 ? -4.409 4.332 6.840 1.00 85.69 193 GLU A C 1
ATOM 1459 O O . GLU A 1 193 ? -4.894 4.197 7.963 1.00 85.69 193 GLU A O 1
ATOM 1464 N N . ARG A 1 194 ? -5.150 4.678 5.780 1.00 88.62 194 ARG A N 1
ATOM 1465 C CA . ARG A 1 194 ? -6.587 4.959 5.864 1.00 88.62 194 ARG A CA 1
ATOM 1466 C C . ARG A 1 194 ? -7.374 3.758 6.386 1.00 88.62 194 ARG A C 1
ATOM 1468 O O . ARG A 1 194 ? -8.198 3.922 7.281 1.00 88.62 194 ARG A O 1
ATOM 1475 N N . ASN A 1 195 ? -7.129 2.566 5.847 1.00 88.19 195 ASN A N 1
ATOM 1476 C CA . ASN A 1 195 ? -7.853 1.359 6.243 1.00 88.19 195 ASN A CA 1
ATOM 1477 C C . ASN A 1 195 ? -7.537 0.960 7.690 1.00 88.19 195 ASN A C 1
ATOM 1479 O O . ASN A 1 195 ? -8.434 0.518 8.405 1.00 88.19 195 ASN A O 1
ATOM 1483 N N . ARG A 1 196 ? -6.293 1.158 8.150 1.00 86.81 196 ARG A N 1
ATOM 1484 C CA . ARG A 1 196 ? -5.916 0.955 9.558 1.00 86.81 196 ARG A CA 1
ATOM 1485 C C . ARG A 1 196 ? -6.629 1.932 10.481 1.00 86.81 196 ARG A C 1
ATOM 1487 O O . ARG A 1 196 ? -7.249 1.481 11.436 1.00 86.81 196 ARG A O 1
ATOM 1494 N N . ALA A 1 197 ? -6.620 3.225 10.155 1.00 88.00 197 ALA A N 1
ATOM 1495 C CA . ALA A 1 197 ? -7.319 4.238 10.944 1.00 88.00 197 ALA A CA 1
ATOM 1496 C C . ALA A 1 197 ? -8.828 3.942 11.042 1.00 88.00 197 ALA A C 1
ATOM 1498 O O . ALA A 1 197 ? -9.411 4.007 12.121 1.00 88.00 197 ALA A O 1
ATOM 1499 N N . GLN A 1 198 ? -9.452 3.533 9.933 1.00 91.38 198 GLN A N 1
ATOM 1500 C CA . GLN A 1 198 ? -10.861 3.129 9.921 1.00 91.38 198 GLN A CA 1
ATOM 1501 C C . GLN A 1 198 ? -11.117 1.860 10.745 1.00 91.38 198 GLN A C 1
ATOM 1503 O O . GLN A 1 198 ? -12.114 1.779 11.460 1.00 91.38 198 GLN A O 1
ATOM 1508 N N . ALA A 1 199 ? -10.232 0.863 10.668 1.00 90.06 199 ALA A N 1
ATOM 1509 C CA . ALA A 1 199 ? -10.357 -0.357 11.460 1.00 90.06 199 ALA A CA 1
ATOM 1510 C C . ALA A 1 199 ? -10.221 -0.077 12.965 1.00 90.06 199 ALA A C 1
ATOM 1512 O O . ALA A 1 199 ? -11.006 -0.603 13.752 1.00 90.06 199 ALA A O 1
ATOM 1513 N N . GLU A 1 200 ? -9.274 0.776 13.359 1.00 91.06 200 GLU A N 1
ATOM 1514 C CA . GLU A 1 200 ? -9.097 1.217 14.746 1.00 91.06 200 GLU A CA 1
ATOM 1515 C C . GLU A 1 200 ? -10.335 1.961 15.255 1.00 91.06 200 GLU A C 1
ATOM 1517 O O . GLU A 1 200 ? -10.848 1.632 16.325 1.00 91.06 200 GLU A O 1
ATOM 1522 N N . GLU A 1 201 ? -10.884 2.886 14.464 1.00 92.31 201 GLU A N 1
ATOM 1523 C CA . GLU A 1 201 ? -12.118 3.596 14.809 1.00 92.31 201 GLU A CA 1
ATOM 1524 C C . GLU A 1 201 ? -13.304 2.634 14.985 1.00 92.31 201 GLU A C 1
ATOM 1526 O O . GLU A 1 201 ? -14.055 2.734 15.958 1.00 92.31 201 GLU A O 1
ATOM 1531 N N . HIS A 1 202 ? -13.463 1.656 14.089 1.00 92.38 202 HIS A N 1
ATOM 1532 C CA . HIS A 1 202 ? -14.504 0.636 14.222 1.00 92.38 202 HIS A CA 1
ATOM 1533 C C . HIS A 1 202 ? -14.335 -0.207 15.492 1.00 92.38 202 HIS A C 1
ATOM 1535 O O . HIS A 1 202 ? -15.319 -0.469 16.191 1.00 92.38 202 HIS A O 1
ATOM 1541 N N . VAL A 1 203 ? -13.106 -0.603 15.829 1.00 93.44 203 VAL A N 1
ATOM 1542 C CA . VAL A 1 203 ? -12.821 -1.336 17.071 1.00 93.44 203 VAL A CA 1
ATOM 1543 C C . VAL A 1 203 ? -13.161 -0.483 18.295 1.00 93.44 203 VAL A C 1
ATOM 1545 O O . VAL A 1 203 ? -13.811 -0.979 19.215 1.00 93.44 203 VAL A O 1
ATOM 1548 N N . MET A 1 204 ? -12.809 0.803 18.297 1.00 89.94 204 MET A N 1
ATOM 1549 C CA . MET A 1 204 ? -13.143 1.710 19.401 1.00 89.94 204 MET A CA 1
ATOM 1550 C C . MET A 1 204 ? -14.659 1.876 19.559 1.00 89.94 204 MET A C 1
ATOM 1552 O O . MET A 1 204 ? -15.181 1.638 20.647 1.00 89.94 204 MET A O 1
ATOM 1556 N N . ARG A 1 205 ? -15.390 2.145 18.468 1.00 90.31 205 ARG A N 1
ATOM 1557 C CA . ARG A 1 205 ? -16.859 2.283 18.493 1.00 90.31 205 ARG A CA 1
ATOM 1558 C C . ARG A 1 205 ? -17.565 1.018 18.985 1.00 90.31 205 ARG A C 1
ATOM 1560 O O . ARG A 1 205 ? -18.518 1.098 19.755 1.00 90.31 205 ARG A O 1
ATOM 1567 N N . THR A 1 206 ? -17.115 -0.163 18.553 1.00 92.31 206 THR A N 1
ATOM 1568 C CA . THR A 1 206 ? -17.695 -1.434 19.033 1.00 92.31 206 THR A CA 1
ATOM 1569 C C . THR A 1 206 ? -17.428 -1.656 20.520 1.00 92.31 206 THR A C 1
ATOM 1571 O O . THR A 1 206 ? -18.315 -2.118 21.238 1.00 92.31 206 THR A O 1
ATOM 1574 N N . ARG A 1 207 ? -16.242 -1.274 21.006 1.00 90.31 207 ARG A N 1
ATOM 1575 C CA . ARG A 1 207 ? -15.885 -1.363 22.424 1.00 90.31 207 ARG A CA 1
ATOM 1576 C C . ARG A 1 207 ? -16.700 -0.400 23.286 1.00 90.31 207 ARG A C 1
ATOM 1578 O O . ARG A 1 207 ? -17.161 -0.798 24.351 1.00 90.31 207 ARG A O 1
ATOM 1585 N N . GLU A 1 208 ? -16.914 0.829 22.827 1.00 88.50 208 GLU A N 1
ATOM 1586 C CA . GLU A 1 208 ? -17.781 1.806 23.498 1.00 88.50 208 GLU A CA 1
ATOM 1587 C C . GLU A 1 208 ? -19.236 1.330 23.554 1.00 88.50 208 GLU A C 1
ATOM 1589 O O . GLU A 1 208 ? -19.862 1.380 24.614 1.00 88.50 208 GLU A O 1
ATOM 1594 N N . ALA A 1 209 ? -19.762 0.800 22.445 1.00 88.81 209 ALA A N 1
ATOM 1595 C CA . ALA A 1 209 ? -21.116 0.252 22.397 1.00 88.81 209 ALA A CA 1
ATOM 1596 C C . ALA A 1 209 ? -21.305 -0.917 23.380 1.00 88.81 209 ALA A C 1
ATOM 1598 O O . ALA A 1 209 ? -22.326 -0.987 24.065 1.00 88.81 209 ALA A O 1
ATOM 1599 N N . GLU A 1 210 ? -20.314 -1.805 23.491 1.00 89.75 210 GLU A N 1
ATOM 1600 C CA . GLU A 1 210 ? -20.329 -2.919 24.445 1.00 89.75 210 GLU A CA 1
ATOM 1601 C C . GLU A 1 210 ? -20.290 -2.429 25.904 1.00 89.75 210 GLU A C 1
ATOM 1603 O O . GLU A 1 210 ? -21.039 -2.928 26.744 1.00 89.75 210 GLU A O 1
ATOM 1608 N N . LEU A 1 211 ? -19.474 -1.416 26.215 1.00 88.19 211 LEU A N 1
ATOM 1609 C CA . LEU A 1 211 ? -19.422 -0.820 27.556 1.00 88.19 211 LEU A CA 1
ATOM 1610 C C . LEU A 1 211 ? -20.741 -0.137 27.933 1.00 88.19 211 LEU A C 1
ATOM 1612 O O . LEU A 1 211 ? -21.250 -0.351 29.034 1.00 88.19 211 LEU A O 1
ATOM 1616 N N . ASN A 1 212 ? -21.327 0.631 27.013 1.00 85.94 212 ASN A N 1
ATOM 1617 C CA . ASN A 1 212 ? -22.624 1.270 27.229 1.00 85.94 212 ASN A CA 1
ATOM 1618 C C . ASN A 1 212 ? -23.734 0.233 27.428 1.00 85.94 212 ASN A C 1
ATOM 1620 O O . ASN A 1 212 ? -24.576 0.394 28.312 1.00 85.94 212 ASN A O 1
ATOM 1624 N N . ARG A 1 213 ? -23.706 -0.866 26.660 1.00 88.25 213 ARG A N 1
ATOM 1625 C CA . ARG A 1 213 ? -24.647 -1.979 26.828 1.00 88.25 213 ARG A CA 1
ATOM 1626 C C . ARG A 1 213 ? -24.527 -2.615 28.213 1.00 88.25 213 ARG A C 1
ATOM 1628 O O . ARG A 1 213 ? -25.553 -2.846 28.845 1.00 88.25 213 ARG A O 1
ATOM 1635 N N . ARG A 1 214 ? -23.309 -2.881 28.692 1.00 88.19 214 ARG A N 1
ATOM 1636 C CA . ARG A 1 214 ? -23.083 -3.463 30.028 1.00 88.19 214 ARG A CA 1
ATOM 1637 C C . ARG A 1 214 ? -23.584 -2.557 31.147 1.00 88.19 214 ARG A C 1
ATOM 1639 O O . ARG A 1 214 ? -24.337 -3.024 31.989 1.00 88.19 214 ARG A O 1
ATOM 1646 N N . ARG A 1 215 ? -23.270 -1.260 31.095 1.00 86.00 215 ARG A N 1
ATOM 1647 C CA . ARG A 1 215 ? -23.742 -0.285 32.095 1.00 86.00 215 ARG A CA 1
ATOM 1648 C C . ARG A 1 215 ? -25.265 -0.149 32.119 1.00 86.00 215 ARG A C 1
ATOM 1650 O O . ARG A 1 215 ? -25.853 -0.012 33.183 1.00 86.00 215 ARG A O 1
ATOM 1657 N N . ALA A 1 216 ? -25.918 -0.210 30.956 1.00 85.50 216 ALA A N 1
ATOM 1658 C CA . ALA A 1 216 ? -27.379 -0.200 30.887 1.00 85.50 216 ALA A CA 1
ATOM 1659 C C . ALA A 1 216 ? -28.003 -1.451 31.533 1.00 85.50 216 ALA A C 1
ATOM 1661 O O . ALA A 1 216 ? -29.064 -1.351 32.147 1.00 85.50 216 ALA A O 1
ATOM 1662 N N . LEU A 1 217 ? -27.350 -2.613 31.407 1.00 88.81 217 LEU A N 1
ATOM 1663 C CA . LEU A 1 217 ? -27.772 -3.842 32.083 1.00 88.81 217 LEU A CA 1
ATOM 1664 C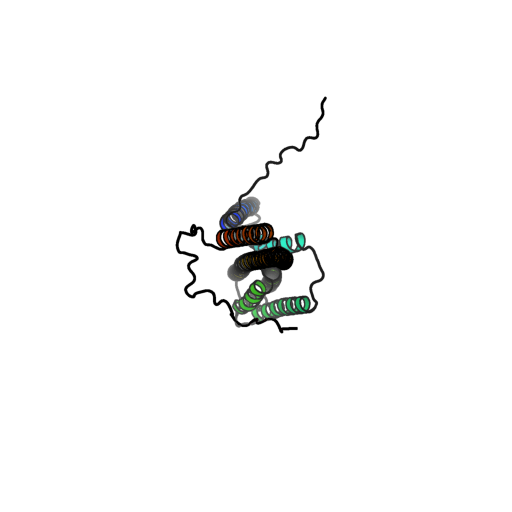 C . LEU A 1 217 ? -27.559 -3.750 33.599 1.00 88.81 217 LEU A C 1
ATOM 1666 O O . LEU A 1 217 ? -28.493 -4.035 34.336 1.00 88.81 217 LEU A O 1
ATOM 1670 N N . GLU A 1 218 ? -26.397 -3.272 34.053 1.00 89.06 218 GLU A N 1
ATOM 1671 C CA . GLU A 1 218 ? -26.107 -3.052 35.482 1.00 89.06 218 GLU A CA 1
ATOM 1672 C C . GLU A 1 218 ? -27.130 -2.105 36.128 1.00 89.06 218 GLU A C 1
ATOM 1674 O O . GLU A 1 218 ? -27.687 -2.419 37.178 1.00 89.06 218 GLU A O 1
ATOM 1679 N N . LEU A 1 219 ? -27.453 -0.991 35.458 1.00 88.19 219 LEU A N 1
ATOM 1680 C CA . LEU A 1 219 ? -28.480 -0.055 35.918 1.00 88.19 219 LEU A CA 1
ATOM 1681 C C . LEU A 1 219 ? -29.857 -0.720 36.021 1.00 88.19 219 LEU A C 1
ATOM 1683 O O . LEU A 1 219 ? -30.580 -0.487 36.987 1.00 88.19 219 LEU A O 1
ATOM 1687 N N . ASN A 1 220 ? -30.245 -1.512 35.016 1.00 89.06 220 ASN A N 1
ATOM 1688 C CA . ASN A 1 220 ? -31.528 -2.209 35.029 1.00 89.06 220 ASN A CA 1
ATOM 1689 C C . ASN A 1 220 ? -31.598 -3.201 36.197 1.00 89.06 220 ASN A C 1
ATOM 1691 O O . ASN A 1 220 ? -32.554 -3.159 36.968 1.00 89.06 220 ASN A O 1
ATOM 1695 N N . ASP A 1 221 ? -30.570 -4.032 36.367 1.00 92.25 221 ASP A N 1
ATOM 1696 C CA . ASP A 1 221 ? -30.517 -5.029 37.436 1.00 92.25 221 ASP A CA 1
ATOM 1697 C C . ASP A 1 221 ? -30.579 -4.368 38.821 1.00 92.25 221 ASP A C 1
ATOM 1699 O O . ASP A 1 221 ? -31.380 -4.776 39.667 1.00 92.25 221 ASP A O 1
ATOM 1703 N N . GLU A 1 222 ? -29.815 -3.295 39.042 1.00 89.44 222 GLU A N 1
ATOM 1704 C CA . GLU A 1 222 ? -29.786 -2.591 40.327 1.00 89.44 222 GLU A CA 1
ATOM 1705 C C . GLU A 1 222 ? -31.110 -1.877 40.640 1.00 89.44 222 GLU A C 1
ATOM 1707 O O . GLU A 1 222 ? -31.613 -1.940 41.770 1.00 89.44 222 GLU A O 1
ATOM 1712 N N . VAL A 1 223 ? -31.728 -1.251 39.632 1.00 91.38 223 VAL A N 1
ATOM 1713 C CA . VAL A 1 223 ? -33.043 -0.611 39.776 1.00 91.38 223 VAL A CA 1
ATOM 1714 C C . VAL A 1 223 ? -34.131 -1.644 40.056 1.00 91.38 223 VAL A C 1
ATOM 1716 O O . VAL A 1 223 ? -34.927 -1.455 40.979 1.00 91.38 223 VAL A O 1
ATOM 1719 N N . VAL A 1 224 ? -34.161 -2.745 39.303 1.00 92.94 224 VAL A N 1
ATOM 1720 C CA . VAL A 1 224 ? -35.149 -3.820 39.480 1.00 92.94 224 VAL A CA 1
ATOM 1721 C C . VAL A 1 224 ? -35.002 -4.468 40.853 1.00 92.94 224 VAL A C 1
ATOM 1723 O O . VAL A 1 224 ? -36.002 -4.645 41.555 1.00 92.94 224 VAL A O 1
ATOM 1726 N N . GLN A 1 225 ? -33.777 -4.786 41.272 1.00 92.44 225 GLN A N 1
ATOM 1727 C CA . GLN A 1 225 ? -33.522 -5.405 42.570 1.00 92.44 225 GLN A CA 1
ATOM 1728 C C . GLN A 1 225 ? -33.923 -4.471 43.717 1.00 92.44 225 GLN A C 1
ATOM 1730 O O . GLN A 1 225 ? -34.669 -4.870 44.615 1.00 92.44 225 GLN A O 1
ATOM 1735 N N . GLY A 1 226 ? -33.481 -3.214 43.669 1.00 90.69 226 GLY A N 1
ATOM 1736 C CA . GLY A 1 226 ? -33.784 -2.232 44.702 1.00 90.69 226 GLY A CA 1
ATOM 1737 C C . GLY A 1 226 ? -35.276 -1.908 44.824 1.00 90.69 226 GLY A C 1
ATOM 1738 O O . GLY A 1 226 ? -35.815 -1.839 45.934 1.00 90.69 226 GLY A O 1
ATOM 1739 N N . LEU A 1 227 ? -35.980 -1.809 43.693 1.00 92.56 227 LEU A N 1
ATOM 1740 C CA . LEU A 1 227 ? -37.426 -1.584 43.679 1.00 92.56 227 LEU A CA 1
ATOM 1741 C C . LEU A 1 227 ? -38.217 -2.820 44.140 1.00 92.56 227 LEU A C 1
ATOM 1743 O O . LEU A 1 227 ? -39.244 -2.674 44.805 1.00 92.56 227 LEU A O 1
ATOM 1747 N N . SER A 1 228 ? -37.728 -4.030 43.855 1.00 92.75 228 SER A N 1
ATOM 1748 C CA . SER A 1 228 ? -38.324 -5.274 44.366 1.00 92.75 228 SER A CA 1
ATOM 1749 C C . SER A 1 228 ? -38.259 -5.335 45.895 1.00 92.75 228 SER A C 1
ATOM 1751 O O . SER A 1 228 ? -39.263 -5.635 46.543 1.00 92.75 228 SER A O 1
ATOM 1753 N N . VAL A 1 229 ? -37.114 -4.961 46.484 1.00 92.38 229 VAL A N 1
ATOM 1754 C CA . VAL A 1 229 ? -36.950 -4.856 47.947 1.00 92.38 229 VAL A CA 1
ATOM 1755 C C . VAL A 1 229 ? -37.897 -3.809 48.532 1.00 92.38 229 VAL A C 1
ATOM 1757 O O . VAL A 1 229 ? -38.558 -4.068 49.538 1.00 92.38 229 VAL A O 1
ATOM 1760 N N . ALA A 1 230 ? -38.003 -2.640 47.896 1.00 92.06 230 ALA A N 1
ATOM 1761 C CA . ALA A 1 230 ? -38.917 -1.593 48.343 1.00 92.06 230 ALA A CA 1
ATOM 1762 C C . ALA A 1 230 ? -40.382 -2.060 48.324 1.00 92.06 230 ALA A C 1
ATOM 1764 O O . ALA A 1 230 ? -41.103 -1.857 49.300 1.00 92.06 230 ALA A O 1
ATOM 1765 N N . THR A 1 231 ? -40.800 -2.727 47.245 1.00 92.81 231 THR A N 1
ATOM 1766 C CA . THR A 1 231 ? -42.165 -3.253 47.077 1.00 92.81 231 THR A CA 1
ATOM 1767 C C . THR A 1 231 ? -42.493 -4.300 48.144 1.00 92.81 231 THR A C 1
ATOM 1769 O O . THR A 1 231 ? -43.555 -4.240 48.763 1.00 92.81 231 THR A O 1
ATOM 1772 N N . TYR A 1 232 ? -41.560 -5.212 48.429 1.00 93.44 232 TYR A N 1
ATOM 1773 C CA . TYR A 1 232 ? -41.718 -6.215 49.485 1.00 93.44 232 TYR A CA 1
ATOM 1774 C C . TYR A 1 232 ? -41.845 -5.584 50.883 1.00 93.44 232 TYR A C 1
ATOM 1776 O O . TYR A 1 232 ? -42.728 -5.949 51.665 1.00 93.44 232 TYR A O 1
ATOM 1784 N N . ALA A 1 233 ? -40.992 -4.602 51.189 1.00 91.25 233 ALA A N 1
ATOM 1785 C CA . ALA A 1 233 ? -41.023 -3.894 52.466 1.00 91.25 233 ALA A CA 1
ATOM 1786 C C . ALA A 1 233 ? -42.327 -3.098 52.655 1.00 91.25 233 ALA A C 1
ATOM 1788 O O . ALA A 1 233 ? -42.875 -3.084 53.758 1.00 91.25 233 ALA A O 1
ATOM 1789 N N . PHE A 1 234 ? -42.870 -2.498 51.587 1.00 90.56 234 PHE A N 1
ATOM 1790 C CA . PHE A 1 234 ? -44.193 -1.867 51.626 1.00 90.56 234 PHE A CA 1
ATOM 1791 C C . PHE A 1 234 ? -45.307 -2.870 51.930 1.00 90.56 234 PHE A C 1
ATOM 1793 O O . PHE A 1 234 ? -46.115 -2.608 52.820 1.00 90.56 234 PHE A O 1
ATOM 1800 N N . GLY A 1 235 ? -45.322 -4.026 51.254 1.00 89.81 235 GLY A N 1
ATOM 1801 C CA . GLY A 1 235 ? -46.312 -5.083 51.501 1.00 89.81 235 GLY A CA 1
ATOM 1802 C C . GLY A 1 235 ? -46.264 -5.651 52.925 1.00 89.81 235 GLY A C 1
ATOM 1803 O O . GLY A 1 235 ? -47.278 -6.108 53.442 1.00 89.81 235 GLY A O 1
ATOM 1804 N N . SER A 1 236 ? -45.104 -5.562 53.580 1.00 91.81 236 SER A N 1
ATOM 1805 C CA . SER A 1 236 ? -44.888 -6.024 54.959 1.00 91.81 236 SER A CA 1
ATOM 1806 C C . SER A 1 236 ? -45.122 -4.935 56.024 1.00 91.81 236 SER A C 1
ATOM 1808 O O . SER A 1 236 ? -44.977 -5.203 57.213 1.00 91.81 236 SER A O 1
ATOM 1810 N N . GLY A 1 237 ? -45.463 -3.699 55.631 1.00 90.25 237 GLY A N 1
ATOM 1811 C CA . GLY A 1 237 ? -45.664 -2.566 56.549 1.00 90.25 237 GLY A CA 1
ATOM 1812 C C . GLY A 1 237 ? -44.376 -1.890 57.053 1.00 90.25 237 GLY A C 1
ATOM 1813 O O . GLY A 1 237 ? -44.432 -0.977 57.879 1.00 90.25 237 GLY A O 1
ATOM 1814 N N . GLU A 1 238 ? -43.204 -2.274 56.542 1.00 92.69 238 GLU A N 1
ATOM 1815 C CA . GLU A 1 238 ? -41.899 -1.729 56.932 1.00 92.69 238 GLU A CA 1
ATOM 1816 C C . GLU A 1 238 ? -41.532 -0.460 56.141 1.00 92.69 238 GLU A C 1
ATOM 1818 O O . GLU A 1 238 ? -40.606 -0.430 55.323 1.00 92.69 238 GLU A O 1
ATOM 1823 N N . ILE A 1 239 ? -42.238 0.639 56.411 1.00 90.56 239 ILE A N 1
ATOM 1824 C CA . ILE A 1 239 ? -42.077 1.908 55.674 1.00 90.56 239 ILE A CA 1
ATOM 1825 C C . ILE A 1 239 ? -40.629 2.435 55.717 1.00 90.56 239 ILE A C 1
ATOM 1827 O O . ILE A 1 239 ? -40.122 2.979 54.733 1.00 90.56 239 ILE A O 1
ATOM 1831 N N . SER A 1 240 ? -39.930 2.273 56.843 1.00 89.56 240 SER A N 1
ATOM 1832 C CA . SER A 1 240 ? -38.545 2.738 56.996 1.00 89.56 240 SER A CA 1
ATOM 1833 C C . SER A 1 240 ? -37.564 1.955 56.113 1.00 89.56 240 SER A C 1
ATOM 1835 O O . SER A 1 240 ? -36.659 2.556 55.527 1.00 89.56 240 SER A O 1
ATOM 1837 N N . THR A 1 241 ? -37.762 0.643 55.971 1.00 88.62 241 THR A N 1
ATOM 1838 C CA . THR A 1 241 ? -36.978 -0.230 55.087 1.00 88.62 241 THR A CA 1
ATOM 1839 C C . THR A 1 241 ? -37.259 0.087 53.621 1.00 88.62 241 THR A C 1
ATOM 1841 O O . THR A 1 241 ? -36.309 0.284 52.862 1.00 88.62 241 THR A O 1
ATOM 1844 N N . ALA A 1 242 ? -38.529 0.266 53.243 1.00 88.50 242 ALA A N 1
ATOM 1845 C CA . ALA A 1 242 ? -38.912 0.655 51.885 1.00 88.50 242 ALA A CA 1
ATOM 1846 C C . ALA A 1 242 ? -38.291 2.000 51.468 1.00 88.50 242 ALA A C 1
ATOM 1848 O O . ALA A 1 242 ? -37.703 2.122 50.390 1.00 88.50 242 ALA A O 1
ATOM 1849 N N . ARG A 1 243 ? -38.334 3.000 52.361 1.00 92.19 243 ARG A N 1
ATOM 1850 C CA . ARG A 1 243 ? -37.740 4.322 52.108 1.00 92.19 243 ARG A CA 1
ATOM 1851 C C . ARG A 1 243 ? -36.221 4.254 51.924 1.00 92.19 243 ARG A C 1
ATOM 1853 O O . ARG A 1 243 ? -35.687 4.961 51.074 1.00 92.19 243 ARG A O 1
ATOM 1860 N N . ARG A 1 244 ? -35.524 3.413 52.700 1.00 91.31 244 ARG A N 1
ATOM 1861 C CA . ARG A 1 244 ? -34.071 3.203 52.552 1.00 91.31 244 ARG A CA 1
ATOM 1862 C C . ARG A 1 244 ? -33.721 2.527 51.231 1.00 91.31 244 ARG A C 1
ATOM 1864 O O . ARG A 1 244 ? -32.793 2.983 50.574 1.00 91.31 244 ARG A O 1
ATOM 1871 N N . ALA A 1 245 ? -34.467 1.491 50.842 1.00 88.88 245 ALA A N 1
ATOM 1872 C CA . ALA A 1 245 ? -34.251 0.791 49.579 1.00 88.88 245 ALA A CA 1
ATOM 1873 C C . ALA A 1 245 ? -34.374 1.754 48.388 1.00 88.88 245 ALA A C 1
ATOM 1875 O O . ALA A 1 245 ? -33.438 1.868 47.608 1.00 88.88 245 ALA A O 1
ATOM 1876 N N . ILE A 1 246 ? -35.451 2.550 48.328 1.00 91.69 246 ILE A N 1
ATOM 1877 C CA . ILE A 1 246 ? -35.646 3.562 47.273 1.00 91.69 246 ILE A CA 1
ATOM 1878 C C . ILE A 1 246 ? -34.510 4.589 47.248 1.00 91.69 246 ILE A C 1
ATOM 1880 O O . ILE A 1 246 ? -33.998 4.904 46.176 1.00 91.69 246 ILE A O 1
ATOM 1884 N N . ALA A 1 247 ? -34.115 5.118 48.411 1.00 90.25 247 ALA A N 1
ATOM 1885 C CA . ALA A 1 247 ? -33.042 6.107 48.488 1.00 90.25 247 ALA A CA 1
ATOM 1886 C C . ALA A 1 247 ? -31.708 5.542 47.973 1.00 90.25 247 ALA A C 1
ATOM 1888 O O . ALA A 1 247 ? -31.017 6.216 47.213 1.00 90.25 247 ALA A O 1
ATOM 1889 N N . HIS A 1 248 ? -31.380 4.297 48.333 1.00 89.88 248 HIS A N 1
ATOM 1890 C CA . HIS A 1 248 ? -30.175 3.619 47.858 1.00 89.88 248 HIS A CA 1
ATOM 1891 C C . HIS A 1 248 ? -30.217 3.378 46.344 1.00 89.88 248 HIS A C 1
ATOM 1893 O O . HIS A 1 248 ? -29.252 3.673 45.647 1.00 89.88 248 HIS A O 1
ATOM 1899 N N . THR A 1 249 ? -31.347 2.900 45.816 1.00 91.69 249 THR A N 1
ATOM 1900 C CA . THR A 1 249 ? -31.526 2.662 44.376 1.00 91.69 249 THR A CA 1
ATOM 1901 C C . THR A 1 249 ? -31.431 3.944 43.557 1.00 91.69 249 THR A C 1
ATOM 1903 O O . THR A 1 249 ? -30.818 3.948 42.494 1.00 91.69 249 THR A O 1
ATOM 1906 N N . LEU A 1 250 ? -32.016 5.042 44.043 1.00 90.00 250 LEU A N 1
ATOM 1907 C CA . LEU A 1 250 ? -31.927 6.342 43.380 1.00 90.00 250 LEU A CA 1
ATOM 1908 C C . LEU A 1 250 ? -30.497 6.884 43.377 1.00 90.00 250 LEU A C 1
ATOM 1910 O O . LEU A 1 250 ? -30.075 7.430 42.360 1.00 90.00 250 LEU A O 1
ATOM 1914 N N . GLU A 1 251 ? -29.756 6.732 44.478 1.00 87.25 251 GLU A N 1
ATOM 1915 C CA . GLU A 1 251 ? -28.366 7.189 44.539 1.00 87.25 251 GLU A CA 1
ATOM 1916 C C . GLU A 1 251 ? -27.472 6.371 43.602 1.00 87.25 251 GLU A C 1
ATOM 1918 O O . GLU A 1 251 ? -26.743 6.956 42.803 1.00 87.25 251 GLU A O 1
ATOM 1923 N N . ALA A 1 252 ? -27.597 5.041 43.615 1.00 86.25 252 ALA A N 1
ATOM 1924 C CA . ALA A 1 252 ? -26.830 4.173 42.727 1.00 86.25 252 ALA A CA 1
ATOM 1925 C C . ALA A 1 252 ? -27.145 4.432 41.244 1.00 86.25 252 ALA A C 1
ATOM 1927 O O . ALA A 1 252 ? -26.239 4.636 40.433 1.00 86.25 252 ALA A O 1
ATOM 1928 N N . ALA A 1 253 ? -28.431 4.572 40.898 1.00 87.44 253 ALA A N 1
ATOM 1929 C CA . ALA A 1 253 ? -28.846 4.950 39.550 1.00 87.44 253 ALA A CA 1
ATOM 1930 C C . ALA A 1 253 ? -28.280 6.318 39.131 1.00 87.44 253 ALA A C 1
ATOM 1932 O O . ALA A 1 253 ? -27.825 6.485 37.997 1.00 87.44 253 ALA A O 1
ATOM 1933 N N . ARG A 1 254 ? -28.271 7.303 40.039 1.00 85.25 254 ARG A N 1
ATOM 1934 C CA . ARG A 1 254 ? -27.704 8.633 39.773 1.00 85.25 254 ARG A CA 1
ATOM 1935 C C . ARG A 1 254 ? -26.192 8.574 39.567 1.00 85.25 254 ARG A C 1
ATOM 1937 O O . ARG A 1 254 ? -25.679 9.299 38.712 1.00 85.25 254 ARG A O 1
ATOM 1944 N N . GLN A 1 255 ? -25.496 7.719 40.311 1.00 83.88 255 GLN A N 1
ATOM 1945 C CA . GLN A 1 255 ? -24.054 7.531 40.200 1.00 83.88 255 GLN A CA 1
ATOM 1946 C C . GLN A 1 255 ? -23.683 6.881 38.859 1.00 83.88 255 GLN A C 1
ATOM 1948 O O . GLN A 1 255 ? -22.872 7.441 38.126 1.00 83.88 255 GLN A O 1
ATOM 1953 N N . ILE A 1 256 ? -24.376 5.808 38.457 1.00 84.81 256 ILE A N 1
ATOM 1954 C CA . ILE A 1 256 ? -24.170 5.156 37.149 1.00 84.81 256 ILE A CA 1
ATOM 1955 C C . ILE A 1 256 ? -24.452 6.120 35.985 1.00 84.81 256 ILE A C 1
ATOM 1957 O O . ILE A 1 256 ? -23.693 6.176 35.014 1.00 84.81 256 ILE A O 1
ATOM 1961 N N . VAL A 1 257 ? -25.529 6.910 36.066 1.00 82.69 257 VAL A N 1
ATOM 1962 C CA . VAL A 1 257 ? -25.861 7.909 35.035 1.00 82.69 257 VAL A CA 1
ATOM 1963 C C . VAL A 1 257 ? -24.827 9.037 34.992 1.00 82.69 257 VAL A C 1
ATOM 1965 O O . VAL A 1 257 ? -24.450 9.469 33.904 1.00 82.69 257 VAL A O 1
ATOM 1968 N N . SER A 1 258 ? -24.327 9.486 36.145 1.00 81.06 258 SER A N 1
ATOM 1969 C CA . SER A 1 258 ? -23.248 10.483 36.206 1.00 81.06 258 SER A CA 1
ATOM 1970 C C . SER A 1 258 ? -21.973 9.963 35.540 1.00 81.06 258 SER A C 1
ATOM 1972 O O . SER A 1 258 ? -21.405 10.652 34.694 1.00 81.06 258 SER A O 1
ATOM 1974 N N . ASP A 1 259 ? -21.576 8.723 35.833 1.00 78.50 259 ASP A N 1
ATOM 1975 C CA . ASP A 1 259 ? -20.402 8.084 35.229 1.00 78.50 259 ASP A CA 1
ATOM 1976 C C . ASP A 1 259 ? -20.551 7.903 33.709 1.00 78.50 259 ASP A C 1
ATOM 1978 O O . ASP A 1 259 ? -19.589 8.068 32.952 1.00 78.50 259 ASP A O 1
ATOM 1982 N N . LEU A 1 260 ? -21.765 7.603 33.233 1.00 75.38 260 LEU A N 1
ATOM 1983 C CA . LEU A 1 260 ? -22.072 7.532 31.803 1.00 75.38 260 LEU A CA 1
ATOM 1984 C C . LEU A 1 260 ? -21.918 8.887 31.120 1.00 75.38 260 LEU A C 1
ATOM 1986 O O . LEU A 1 260 ? -21.301 8.967 30.059 1.00 75.38 260 LEU A O 1
ATOM 1990 N N . LEU A 1 261 ? -22.461 9.947 31.708 1.00 72.19 261 LEU A N 1
ATOM 1991 C CA . LEU A 1 261 ? -22.415 11.272 31.101 1.00 72.19 261 LEU A CA 1
ATOM 1992 C C . LEU A 1 261 ? -20.993 11.857 31.117 1.00 72.19 261 LEU A C 1
ATOM 1994 O O . LEU A 1 261 ? -20.590 12.478 30.135 1.00 72.19 261 LEU A O 1
ATOM 1998 N N . LEU A 1 262 ? -20.201 11.572 32.159 1.00 70.19 262 LEU A N 1
ATOM 1999 C CA . LEU A 1 262 ? -18.770 11.902 32.203 1.00 70.19 262 LEU A CA 1
ATOM 2000 C C . LEU A 1 262 ? -17.956 11.143 31.143 1.00 70.19 262 LEU A C 1
ATOM 2002 O O . LEU A 1 262 ? -17.008 11.693 30.591 1.00 70.19 262 LEU A O 1
ATOM 2006 N N . ALA A 1 263 ? -18.322 9.895 30.836 1.00 66.75 263 ALA A N 1
ATOM 2007 C CA . ALA A 1 263 ? -17.657 9.099 29.803 1.00 66.75 263 ALA A CA 1
ATOM 2008 C C . ALA A 1 263 ? -18.093 9.456 28.367 1.00 66.75 263 ALA A C 1
ATOM 2010 O O . ALA A 1 263 ? -17.354 9.176 27.428 1.00 66.75 263 ALA A O 1
ATOM 2011 N N . SER A 1 264 ? -19.286 10.037 28.191 1.00 64.56 264 SER A N 1
ATOM 2012 C CA . SER A 1 264 ? -19.901 10.288 26.875 1.00 64.56 264 SER A CA 1
ATOM 2013 C C . SER A 1 264 ? -19.664 11.703 26.330 1.00 64.56 264 SER A C 1
ATOM 2015 O O . SER A 1 264 ? -19.917 11.943 25.151 1.00 64.56 264 SER A O 1
ATOM 2017 N N . GLY A 1 265 ? -19.232 12.657 27.162 1.00 55.69 265 GLY A N 1
ATOM 2018 C CA . GLY A 1 265 ? -19.181 14.077 26.807 1.00 55.69 265 GLY A CA 1
ATOM 2019 C C . GLY A 1 265 ? -17.771 14.660 26.769 1.00 55.69 265 GLY A C 1
ATOM 2020 O O . GLY A 1 265 ? -17.152 14.808 27.814 1.00 55.69 265 GLY A O 1
ATOM 2021 N N . ASP A 1 266 ? -17.303 15.004 25.563 1.00 52.06 266 ASP A N 1
ATOM 2022 C CA . ASP A 1 266 ? -16.751 16.297 25.082 1.00 52.06 266 ASP A CA 1
ATOM 2023 C C . ASP A 1 266 ? -15.928 17.219 26.025 1.00 52.06 266 ASP A C 1
ATOM 2025 O O . ASP A 1 266 ? -15.755 18.409 25.758 1.00 52.06 266 ASP A O 1
ATOM 2029 N N . GLY A 1 267 ? -15.433 16.722 27.158 1.00 51.47 267 GLY A N 1
ATOM 2030 C CA . GLY A 1 267 ? -14.691 17.489 28.162 1.00 51.47 267 GLY A CA 1
ATOM 2031 C C . GLY A 1 267 ? -15.482 18.602 28.865 1.00 51.47 267 GLY A C 1
ATOM 2032 O O . GLY A 1 267 ? -14.891 19.344 29.649 1.00 51.47 267 GLY A O 1
ATOM 2033 N N . ARG A 1 268 ? -16.792 18.754 28.611 1.00 54.47 268 ARG A N 1
ATOM 2034 C CA . ARG A 1 268 ? -17.633 19.768 29.267 1.00 54.47 268 ARG A CA 1
ATOM 2035 C C . ARG A 1 268 ? -18.185 19.222 30.590 1.00 54.47 268 ARG A C 1
ATOM 2037 O O . ARG A 1 268 ? -18.945 18.257 30.560 1.00 54.47 268 ARG A O 1
ATOM 2044 N N . PRO A 1 269 ? -17.834 19.819 31.745 1.00 53.78 269 PRO A N 1
ATOM 2045 C CA . PRO A 1 269 ? -18.437 19.458 33.021 1.00 53.78 269 PRO A CA 1
ATOM 2046 C C . PRO A 1 269 ? -19.942 19.729 32.972 1.00 53.78 269 PRO A C 1
ATOM 2048 O O . PRO A 1 269 ? -20.355 20.814 32.568 1.00 53.78 269 PRO A O 1
ATOM 2051 N N . ILE A 1 270 ? -20.741 18.756 33.397 1.00 60.88 270 ILE A N 1
ATOM 2052 C CA . ILE A 1 270 ? -22.197 18.886 33.503 1.00 60.88 270 ILE A CA 1
ATOM 2053 C C . ILE A 1 270 ? -22.504 19.899 34.607 1.00 60.88 270 ILE A C 1
ATOM 2055 O O . ILE A 1 270 ? -22.092 19.718 35.757 1.00 60.88 270 ILE A O 1
ATOM 2059 N N . GLY A 1 271 ? -23.195 20.977 34.251 1.00 62.34 271 GLY A N 1
ATOM 2060 C CA . GLY A 1 271 ? -23.567 22.054 35.156 1.00 62.34 271 GLY A CA 1
ATOM 2061 C C . GLY A 1 271 ? -24.950 21.851 35.791 1.00 62.34 271 GLY A C 1
ATOM 2062 O O . GLY A 1 271 ? -25.772 21.067 35.306 1.00 62.34 271 GLY A O 1
ATOM 2063 N N . PRO A 1 272 ? -25.263 22.581 36.877 1.00 52.44 272 PRO A N 1
ATOM 2064 C CA . PRO A 1 272 ? -26.620 22.642 37.412 1.00 52.44 272 PRO A CA 1
ATOM 2065 C C . PRO A 1 272 ? -27.584 23.175 36.337 1.00 52.44 272 PRO A C 1
ATOM 2067 O O . PRO A 1 272 ? -27.475 24.329 35.934 1.00 52.44 272 PRO A O 1
ATOM 2070 N N . GLY A 1 273 ? -28.522 22.343 35.874 1.00 63.47 273 GLY A N 1
ATOM 2071 C CA . GLY A 1 273 ? -29.495 22.697 34.827 1.00 63.47 273 GLY A CA 1
ATOM 2072 C C . GLY A 1 273 ? -29.511 21.753 33.619 1.00 63.47 273 GLY A C 1
ATOM 2073 O O . GLY A 1 273 ? -30.545 21.632 32.969 1.00 63.47 273 GLY A O 1
ATOM 2074 N N . ASP A 1 274 ? -28.432 21.003 33.380 1.00 62.50 274 ASP A N 1
ATOM 2075 C CA . ASP A 1 274 ? -28.292 20.138 32.191 1.00 62.50 274 ASP A CA 1
ATOM 2076 C C . ASP A 1 274 ? -29.189 18.884 32.216 1.00 62.50 274 ASP A C 1
ATOM 2078 O O . ASP A 1 274 ? -29.416 18.244 31.193 1.00 62.50 274 ASP A O 1
ATOM 2082 N N . LEU A 1 275 ? -29.719 18.525 33.390 1.00 62.41 275 LEU A N 1
ATOM 2083 C CA . LEU A 1 275 ? -30.563 17.341 33.612 1.00 62.41 275 LEU A CA 1
ATOM 2084 C C . LEU A 1 275 ? -32.032 17.691 33.894 1.00 62.41 275 LEU A C 1
ATOM 2086 O O . LEU A 1 275 ? -32.791 16.865 34.411 1.00 62.41 275 LEU A O 1
ATOM 2090 N N . VAL A 1 276 ? -32.449 18.921 33.587 1.00 66.12 276 VAL A N 1
ATOM 2091 C CA . VAL A 1 276 ? -33.840 19.346 33.772 1.00 66.12 276 VAL A CA 1
ATOM 2092 C C . VAL A 1 276 ? -34.709 18.685 32.705 1.00 66.12 276 VAL A C 1
ATOM 2094 O O . VAL A 1 276 ? -34.531 18.890 31.509 1.00 66.12 276 VAL A O 1
ATOM 2097 N N . ARG A 1 277 ? -35.680 17.875 33.139 1.00 59.97 277 ARG A N 1
ATOM 2098 C CA . ARG A 1 277 ? -36.676 17.301 32.228 1.00 59.97 277 ARG A CA 1
ATOM 2099 C C . ARG A 1 277 ? -37.588 18.406 31.703 1.00 59.97 277 ARG A C 1
ATOM 2101 O O . ARG A 1 277 ? -38.183 19.133 32.489 1.00 59.97 277 ARG A O 1
ATOM 2108 N N . GLU A 1 278 ? -37.796 18.446 30.391 1.00 74.75 278 GLU A N 1
ATOM 2109 C CA . GLU A 1 278 ? -38.762 19.363 29.763 1.00 74.75 278 GLU A CA 1
ATOM 2110 C C . GLU A 1 278 ? -40.223 19.004 30.067 1.00 74.75 278 GLU A C 1
ATOM 2112 O O . GLU A 1 278 ? -41.127 19.811 29.856 1.00 74.75 278 GLU A O 1
ATOM 2117 N N . ARG A 1 279 ? -40.482 17.777 30.541 1.00 65.44 279 ARG A N 1
ATOM 2118 C CA . ARG A 1 279 ? -41.829 17.294 30.854 1.00 65.44 279 ARG A CA 1
ATOM 2119 C C . ARG A 1 279 ? -41.882 16.610 32.223 1.00 65.44 279 ARG A C 1
ATOM 2121 O O . ARG A 1 279 ? -40.963 15.852 32.552 1.00 65.44 279 ARG A O 1
ATOM 2128 N N . PRO A 1 280 ? -42.960 16.824 33.003 1.00 69.56 280 PRO A N 1
ATOM 2129 C CA . PRO A 1 280 ? -43.180 16.117 34.260 1.00 69.56 280 PRO A CA 1
ATOM 2130 C C . PRO A 1 280 ? -43.221 14.600 34.057 1.00 69.56 280 PRO A C 1
ATOM 2132 O O . PRO A 1 280 ? -43.718 14.109 33.042 1.00 69.56 280 PRO A O 1
ATOM 2135 N N . ALA A 1 281 ? -42.737 13.845 35.045 1.00 64.94 281 ALA A N 1
ATOM 2136 C CA . ALA A 1 281 ? -42.970 12.408 35.088 1.00 64.94 281 ALA A CA 1
ATOM 2137 C C . ALA A 1 281 ? -44.465 12.154 35.335 1.00 64.94 281 ALA A C 1
ATOM 2139 O O . ALA A 1 281 ? -45.006 12.585 36.350 1.00 64.94 281 ALA A O 1
ATOM 2140 N N . LEU A 1 282 ? -45.133 11.468 34.408 1.00 61.53 282 LEU A N 1
ATOM 2141 C CA . LEU A 1 282 ? -46.517 11.042 34.590 1.00 61.53 282 LEU A CA 1
ATOM 2142 C C . LEU A 1 282 ? -46.540 9.818 35.511 1.00 61.53 282 LEU A C 1
ATOM 2144 O O . LEU A 1 282 ? -46.090 8.739 35.127 1.00 61.53 282 LEU A O 1
ATOM 2148 N N . LEU A 1 283 ? -47.072 9.983 36.721 1.00 53.59 283 LEU A N 1
ATOM 2149 C CA . LEU A 1 283 ? -47.529 8.863 37.539 1.00 53.59 283 LEU A CA 1
ATOM 2150 C C . LEU A 1 283 ? -48.838 8.363 36.925 1.00 53.59 283 LEU A C 1
ATOM 2152 O O . LEU A 1 283 ? -49.821 9.095 36.855 1.00 53.59 283 LEU A O 1
ATOM 2156 N N . ARG A 1 284 ? -48.842 7.132 36.415 1.00 46.28 284 ARG A N 1
ATOM 2157 C CA . ARG A 1 284 ? -50.055 6.507 35.886 1.00 46.28 284 ARG A CA 1
ATOM 2158 C C . ARG A 1 284 ? -50.923 6.096 37.083 1.00 46.28 284 ARG A C 1
ATOM 2160 O O . ARG A 1 284 ? -50.610 5.112 37.738 1.00 46.28 284 ARG A O 1
ATOM 2167 N N . GLU A 1 285 ? -51.969 6.865 37.384 1.00 53.16 285 GLU A N 1
ATOM 2168 C CA . GLU A 1 285 ? -52.835 6.674 38.567 1.00 53.16 285 GLU A CA 1
ATOM 2169 C C . GLU A 1 285 ? -53.779 5.450 38.505 1.00 53.16 285 GLU A C 1
ATOM 2171 O O . GLU A 1 285 ? -54.478 5.168 39.474 1.00 53.16 285 GLU A O 1
ATOM 2176 N N . ASP A 1 286 ? -53.775 4.662 37.426 1.00 49.78 286 ASP A N 1
ATOM 2177 C CA . ASP A 1 286 ? -54.650 3.489 37.286 1.00 49.78 286 ASP A CA 1
ATOM 2178 C C . ASP A 1 286 ? -53.918 2.167 37.547 1.00 49.78 286 ASP A C 1
ATOM 2180 O O . ASP A 1 286 ? -53.534 1.438 36.632 1.00 49.78 286 ASP A O 1
ATOM 2184 N N . ALA A 1 287 ? -53.775 1.837 38.827 1.00 48.44 287 ALA A N 1
ATOM 2185 C CA . ALA A 1 287 ? -53.642 0.463 39.301 1.00 48.44 287 ALA A CA 1
ATOM 2186 C C . ALA A 1 287 ? -54.486 0.311 40.575 1.00 48.44 287 ALA A C 1
ATOM 2188 O O . ALA A 1 287 ? -53.970 0.115 41.671 1.00 48.44 287 ALA A O 1
ATOM 2189 N N . ARG A 1 288 ? -55.811 0.467 40.443 1.00 44.66 288 ARG A N 1
ATOM 2190 C CA . ARG A 1 288 ? -56.736 0.012 41.488 1.00 44.66 288 ARG A CA 1
ATOM 2191 C C . ARG A 1 288 ? -56.589 -1.504 41.600 1.00 44.66 288 ARG A C 1
ATOM 2193 O O . ARG A 1 288 ? -56.851 -2.217 40.634 1.00 44.66 288 ARG A O 1
ATOM 2200 N N . GLU A 1 289 ? -56.161 -1.968 42.768 1.00 47.59 289 GLU A N 1
ATOM 2201 C CA . GLU A 1 289 ? -56.212 -3.376 43.158 1.00 47.59 289 GLU A CA 1
ATOM 2202 C C . GLU A 1 289 ? -57.616 -3.949 42.885 1.00 47.59 289 GLU A C 1
ATOM 2204 O O . GLU A 1 289 ? -58.616 -3.274 43.173 1.00 47.59 289 GLU A O 1
ATOM 2209 N N . PRO A 1 290 ? -57.743 -5.178 42.350 1.00 43.81 290 PRO A N 1
ATOM 2210 C CA . PRO A 1 290 ? -59.023 -5.866 42.376 1.00 43.81 290 PRO A CA 1
ATOM 2211 C C . PRO A 1 290 ? -59.388 -6.117 43.847 1.00 43.81 290 PRO A C 1
ATOM 2213 O O . PRO A 1 290 ? -58.674 -6.817 44.562 1.00 43.81 290 PRO A O 1
ATOM 2216 N N . LYS A 1 291 ? -60.479 -5.492 44.310 1.00 43.28 291 LYS A N 1
ATOM 2217 C CA . LYS A 1 291 ? -61.082 -5.780 45.621 1.00 43.28 291 LYS A CA 1
ATOM 2218 C C . LYS A 1 291 ? -61.470 -7.271 45.704 1.00 43.28 291 LYS A C 1
ATOM 2220 O O . LYS A 1 291 ? -61.812 -7.831 44.663 1.00 43.28 291 LYS A O 1
ATOM 2225 N N . PRO A 1 292 ? -61.409 -7.870 46.910 1.00 57.62 292 PRO A N 1
ATOM 2226 C CA . PRO A 1 292 ? -61.557 -9.311 47.127 1.00 57.62 292 PRO A CA 1
ATOM 2227 C C . PRO A 1 292 ? -62.911 -9.864 46.679 1.00 57.62 292 PRO A C 1
ATOM 2229 O O . PRO A 1 292 ? -63.910 -9.106 46.735 1.00 57.62 292 PRO A O 1
#

Radius of gyration: 34.73 Å; Cα contacts (8 Å, |Δi|>4): 200; chains: 1; bounding box: 102×42×90 Å

Secondary structure (DSSP, 8-state):
------------------SHHHHHHHHHHHHHHHHHHHHHHHHHHHHHTTSS-GGGHHHHHHHHHHHHHHHHHHHHHHHHHHHH-------HHHHHHHHHHHHHHHHHHHHHHHSTT--GGGHHHHHHHHHHHHHHHHHHHHHHHHHHHHHHHHHTT-GGGSSS-HHHHHHHHHHHHHHHHHHHHHHHHHHHHHHHHHHHHHHHHHHHHHHHHHHHHHHHHHHHHHHHHHHHHHHTT-HHHHHHHHHHHHHHHHHHHHHHHHHHSSSPPPPTTTT--SS-------------

Nearest PDB structures (foldseek):
  2pfd-assembly1_A  TM=2.332E-01  e=7.548E+00  Rattus norvegicus

Sequence (292 aa):
MAAVGDRAGRPAFEIRLDRLRDAIALVFLGALGAMMISASIGTTTLWLAGAIKGQSYAAAWSVWWTGDVMGVLVFSPFLLLVLRARFGLPPIAKLLEALALFAGSGVVTVVVFRSHLQLLFLVFPFLIWAAWRFEQAGAAPVTLIVTVIAVWAAVNRVGLFARVGLLDRMITLQSFNGSVALTAFFLGATTAERNRAQAEEHVMRTREAELNRRRALELNDEVVQGLSVATYAFGSGEISTARRAIAHTLEAARQIVSDLLLASGDGRPIGPGDLVRERPALLREDAREPKP

pLDDT: mean 80.36, std 15.91, range [31.61, 95.62]

Solvent-accessible surface area (backbone atoms only — not comparable to full-atom values): 16310 Å² total; per-residue (Å²): 132,86,80,90,82,86,76,78,79,67,80,74,78,74,72,77,63,86,40,71,64,56,54,47,46,51,50,50,53,50,50,53,50,52,35,52,50,50,21,50,51,54,42,48,50,37,40,76,70,64,77,44,56,78,90,47,44,66,60,50,28,51,52,47,31,52,48,52,52,49,48,48,58,35,46,46,59,36,50,53,48,63,74,64,55,78,86,67,88,70,61,67,68,61,52,52,50,51,49,51,50,47,52,49,44,45,53,51,40,53,51,31,43,56,32,87,79,62,51,68,70,70,52,48,64,50,39,51,50,25,7,70,76,44,18,52,78,30,11,25,56,45,40,40,52,45,43,54,51,51,49,51,32,53,75,70,34,36,43,66,33,55,86,53,55,73,67,56,45,49,52,54,50,50,54,47,44,51,50,49,29,51,51,29,52,53,46,5,49,53,40,43,51,52,52,48,53,53,50,51,49,52,52,49,53,53,51,51,53,52,51,54,52,50,52,54,48,52,48,48,53,49,45,52,52,26,50,48,54,20,53,52,24,50,79,70,68,38,57,71,59,16,53,49,30,47,53,52,32,53,49,53,48,50,49,56,51,48,56,47,53,65,73,71,41,94,83,62,81,88,55,98,69,78,81,66,70,94,62,82,85,80,78,79,84,84,74,80,74,84,77,132